Protein AF-A0AAV5B4U0-F1 (afdb_monomer)

Nearest PDB structures (foldseek):
  4czz-assembly1_B  TM=4.333E-01  e=6.625E+00  Homo sapiens

Sequence (210 aa):
MTVGQTERRPWDGREDSLIREHYPVHGKGWDGWGELLPGRSLEAISFRASRIGATRRPRWTAGEDRALRELAASGADDWASRLEGRSPEACLARAKALGIVPKRSRAPRWTPEETRTLLVLSLVHGQSWEGWAEALPGRNPSARRNRLARVASTGWSVEEDHCLILHYGTWGPRWTGWAKRLPGRSETSIRARAAFLGICHIVRRKGAAA

Foldseek 3Di:
DDDDPPPPPDDDPQLLVVLLPPCLPPNLPDPCCCVRPPPDHSVNSNVSCVVSQSHVDGDDDPVNVVQLLVLLVVVDPCSLPPDPPDDSVRSVVVCCVVVSDPDDDDQDDDDLLNLLLLLVCCVPPVPPCPPVCVSPPPQDPVNSVVSVVVVVVVVDDSVLSVCLVPCCVPPPLPLVVSCVVVPPDDSVRSVVSNVSSVVNVVVVVVPPPD

Radius of gyration: 29.36 Å; Cα contacts (8 Å, |Δi|>4): 145; chains: 1; bounding box: 68×53×67 Å

Secondary structure (DSSP, 8-state):
---------PPPHHHHHHHHHHHHHH-TT-TTHHHHSTT--HHHHHHHHHHHT--SSPPPPHHHHHHHHHHHHT--TTGGG-STTS-HHHHHHHHHHTTSSPPPPPPPPPPHHHHHHHHHHHHHHTT--TTHHHHSTT--HHHHHHHHHHHHTTT--HHHHHHHHHHHHHHTT-HHHHTTTSTT--HHHHHHHHHHTTGGGGGGGGGS--

pLDDT: mean 85.88, std 13.7, range [34.28, 96.19]

Organism: NCBI:txid2894155

Mean predicted aligned error: 12.52 Å

Structure (mmCIF, N/CA/C/O backbone):
data_AF-A0AAV5B4U0-F1
#
_entry.id   AF-A0AAV5B4U0-F1
#
loop_
_atom_site.group_PDB
_atom_site.id
_atom_site.type_symbol
_atom_site.label_atom_id
_atom_site.label_alt_id
_atom_site.label_comp_id
_atom_site.label_asym_id
_atom_site.label_entity_id
_atom_site.label_seq_id
_atom_site.pdbx_PDB_ins_code
_atom_site.Cartn_x
_atom_site.Cartn_y
_atom_site.Cartn_z
_atom_site.occupancy
_atom_site.B_iso_or_equiv
_atom_site.auth_seq_id
_atom_site.auth_comp_id
_atom_site.auth_asym_id
_atom_site.auth_atom_id
_atom_site.pdbx_PDB_model_num
ATOM 1 N N . MET A 1 1 ? -44.289 -29.608 0.063 1.00 35.47 1 MET A N 1
ATOM 2 C CA . MET A 1 1 ? -43.230 -29.454 1.081 1.00 35.47 1 MET A CA 1
ATOM 3 C C . MET A 1 1 ? -43.018 -27.967 1.294 1.00 35.47 1 MET A C 1
ATOM 5 O O . MET A 1 1 ? -42.479 -27.301 0.421 1.00 35.47 1 MET A O 1
ATOM 9 N N . THR A 1 2 ? -43.582 -27.424 2.367 1.00 34.28 2 THR A N 1
ATOM 10 C CA . THR A 1 2 ? -43.581 -25.987 2.657 1.00 34.28 2 THR A CA 1
ATOM 11 C C . THR A 1 2 ? -42.177 -25.584 3.093 1.00 34.28 2 THR A C 1
ATOM 13 O O . THR A 1 2 ? -41.682 -26.076 4.103 1.00 34.28 2 THR A O 1
ATOM 16 N N . VAL A 1 3 ? -41.510 -24.740 2.304 1.00 38.03 3 VAL A N 1
ATOM 17 C CA . VAL A 1 3 ? -40.213 -24.157 2.663 1.00 38.03 3 VAL A CA 1
ATOM 18 C C . VAL A 1 3 ? -40.446 -23.295 3.900 1.00 38.03 3 VAL A C 1
ATOM 20 O O . VAL A 1 3 ? -41.095 -22.254 3.818 1.00 38.03 3 VAL A O 1
ATOM 23 N N . GLY A 1 4 ? -39.986 -23.779 5.055 1.00 36.50 4 GLY A N 1
ATOM 24 C CA . GLY A 1 4 ? -40.065 -23.062 6.319 1.00 36.50 4 GLY A CA 1
ATOM 25 C C . GLY A 1 4 ? -39.345 -21.730 6.184 1.00 36.50 4 GLY A C 1
ATOM 26 O O . GLY A 1 4 ? -38.121 -21.684 6.061 1.00 36.50 4 GLY A O 1
ATOM 27 N N . GLN A 1 5 ? -40.113 -20.644 6.173 1.00 39.31 5 GLN A N 1
ATOM 28 C CA . GLN A 1 5 ? -39.563 -19.317 6.376 1.00 39.31 5 GLN A CA 1
ATOM 29 C C . GLN A 1 5 ? -38.924 -19.329 7.765 1.00 39.31 5 GLN A C 1
ATOM 31 O O . GLN A 1 5 ? -39.609 -19.531 8.764 1.00 39.31 5 GLN A O 1
ATOM 36 N N . THR A 1 6 ? -37.602 -19.200 7.835 1.00 44.59 6 THR A N 1
ATOM 37 C CA . THR A 1 6 ? -36.898 -19.076 9.108 1.00 44.59 6 THR A CA 1
ATOM 38 C C . THR A 1 6 ? -37.295 -17.744 9.729 1.00 44.59 6 THR A C 1
ATOM 40 O O . THR A 1 6 ? -36.795 -16.681 9.355 1.00 44.59 6 THR A O 1
ATOM 43 N N . GLU A 1 7 ? -38.259 -17.787 10.647 1.00 47.12 7 GLU A N 1
ATOM 44 C CA . GLU A 1 7 ? -38.674 -16.623 11.416 1.00 47.12 7 GLU A CA 1
ATOM 45 C C . GLU A 1 7 ? -37.441 -16.002 12.081 1.00 47.12 7 GLU A C 1
ATOM 47 O O . GLU A 1 7 ? -36.693 -16.645 12.825 1.00 47.12 7 GLU A O 1
ATOM 52 N N . ARG A 1 8 ? -37.178 -14.729 11.776 1.00 61.88 8 ARG A N 1
ATOM 53 C CA . ARG A 1 8 ? -36.089 -13.978 12.402 1.00 61.88 8 ARG A CA 1
ATOM 54 C C . ARG A 1 8 ? -36.443 -13.752 13.871 1.00 61.88 8 ARG A C 1
ATOM 56 O O . ARG A 1 8 ? -37.088 -12.757 14.186 1.00 61.88 8 ARG A O 1
ATOM 63 N N . ARG A 1 9 ? -35.992 -14.645 14.762 1.00 80.25 9 ARG A N 1
ATOM 64 C CA . ARG A 1 9 ? -36.125 -14.492 16.223 1.00 80.25 9 ARG A CA 1
ATOM 65 C C . ARG A 1 9 ? -35.648 -13.088 16.648 1.00 80.25 9 ARG A C 1
ATOM 67 O O . ARG A 1 9 ? -34.457 -12.794 16.474 1.00 80.25 9 ARG A O 1
ATOM 74 N N . PRO A 1 10 ? -36.521 -12.219 17.192 1.00 88.00 10 PRO A N 1
ATOM 75 C CA . PRO A 1 10 ? -36.147 -10.883 17.657 1.00 88.00 10 PRO A CA 1
ATOM 76 C C . PRO A 1 10 ? -35.127 -10.953 18.794 1.00 88.00 10 PRO A C 1
ATOM 78 O O . PRO A 1 10 ? -35.085 -11.948 19.510 1.00 88.00 10 PRO A O 1
ATOM 81 N N . TRP A 1 11 ? -34.290 -9.928 18.940 1.00 92.38 11 TRP A N 1
ATOM 82 C CA . TRP A 1 11 ? -33.375 -9.800 20.081 1.00 92.38 11 TRP A CA 1
ATOM 83 C C . TRP A 1 11 ? -34.129 -9.303 21.308 1.00 92.38 11 TRP A C 1
ATOM 85 O O . TRP A 1 11 ? -34.893 -8.344 21.185 1.00 92.38 11 TRP A O 1
ATOM 95 N N . ASP A 1 12 ? -33.884 -9.913 22.464 1.00 92.31 12 ASP A N 1
ATOM 96 C CA . ASP A 1 12 ? -34.457 -9.468 23.734 1.00 92.31 12 ASP A CA 1
ATOM 97 C C . ASP A 1 12 ? -33.463 -8.65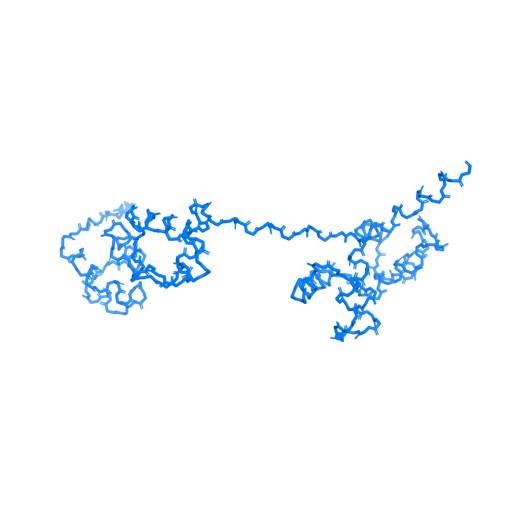7 24.593 1.00 92.31 12 ASP A C 1
ATOM 99 O O . ASP A 1 12 ? -32.273 -8.533 24.288 1.00 92.31 12 ASP A O 1
ATOM 103 N N . GLY A 1 13 ? -33.978 -8.049 25.667 1.00 93.50 13 GLY A N 1
ATOM 104 C CA . GLY A 1 13 ? -33.184 -7.204 26.560 1.00 93.50 13 GLY A CA 1
ATOM 105 C C . GLY A 1 13 ? -32.115 -7.966 27.348 1.00 93.50 13 GLY A C 1
ATOM 106 O O . GLY A 1 13 ? -31.069 -7.394 27.644 1.00 93.50 13 GLY A O 1
ATOM 107 N N . ARG A 1 14 ? -32.336 -9.251 27.657 1.00 94.25 14 ARG A N 1
ATOM 108 C CA . ARG A 1 14 ? -31.354 -10.095 28.352 1.00 94.25 14 ARG A CA 1
ATOM 109 C C . ARG A 1 14 ? -30.189 -10.410 27.423 1.00 94.25 14 ARG A C 1
ATOM 111 O O . ARG A 1 14 ? -29.039 -10.269 27.830 1.00 94.25 14 ARG A O 1
ATOM 118 N N . GLU A 1 15 ? -30.480 -10.789 26.182 1.00 95.19 15 GLU A N 1
ATOM 119 C CA . GLU A 1 15 ? -29.465 -11.019 25.157 1.00 95.19 15 GLU A CA 1
ATOM 120 C C . GLU A 1 15 ? -28.630 -9.751 24.919 1.00 95.19 15 GLU A C 1
ATOM 122 O O . GLU A 1 15 ? -27.404 -9.820 24.868 1.00 95.19 15 GLU A O 1
ATOM 127 N N . ASP A 1 16 ? -29.267 -8.578 24.850 1.00 96.12 16 ASP A N 1
ATOM 128 C CA . ASP A 1 16 ? -28.556 -7.303 24.730 1.00 96.12 16 ASP A CA 1
ATOM 129 C C . ASP A 1 16 ? -27.643 -7.009 25.931 1.00 96.12 16 ASP A C 1
ATOM 131 O O . ASP A 1 16 ? -26.544 -6.483 25.741 1.00 96.12 16 ASP A O 1
ATOM 135 N N . SER A 1 17 ? -28.071 -7.330 27.156 1.00 96.12 17 SER A N 1
ATOM 136 C CA . SER A 1 17 ? -27.248 -7.173 28.365 1.00 96.12 17 SER A CA 1
ATOM 137 C C . SER A 1 17 ? -26.017 -8.077 28.334 1.00 96.12 17 SER A C 1
ATOM 139 O O . SER A 1 17 ? -24.908 -7.584 28.525 1.00 96.12 17 SER A O 1
ATOM 141 N N . LEU A 1 18 ? -26.186 -9.354 27.974 1.00 96.19 18 LEU A N 1
ATOM 142 C CA . LEU A 1 18 ? -25.074 -10.299 27.817 1.00 96.19 18 LEU A CA 1
ATOM 143 C C . LEU A 1 18 ? -24.080 -9.829 26.746 1.00 96.19 18 LEU A C 1
ATOM 145 O O . LEU A 1 18 ? -22.865 -9.903 26.927 1.00 96.19 18 LEU A O 1
ATOM 149 N N . ILE A 1 19 ? -24.578 -9.288 25.630 1.00 95.25 19 ILE A N 1
ATOM 150 C CA . ILE A 1 19 ? -23.717 -8.727 24.586 1.00 95.25 19 ILE A CA 1
ATOM 151 C C . ILE A 1 19 ? -22.966 -7.488 25.095 1.00 95.25 19 ILE A C 1
ATOM 153 O O . ILE A 1 19 ? -21.773 -7.361 24.819 1.00 95.25 19 ILE A O 1
ATOM 157 N N . ARG A 1 20 ? -23.619 -6.579 25.832 1.00 94.19 20 ARG A N 1
ATOM 158 C CA . ARG A 1 20 ? -22.964 -5.385 26.403 1.00 94.19 20 ARG A CA 1
ATOM 159 C C . ARG A 1 20 ? -21.864 -5.731 27.397 1.00 94.19 20 ARG A C 1
ATOM 161 O O . ARG A 1 20 ? -20.845 -5.049 27.404 1.00 94.19 20 ARG A O 1
ATOM 168 N N . GLU A 1 21 ? -22.067 -6.772 28.190 1.00 94.38 21 GLU A N 1
ATOM 169 C CA . GLU A 1 21 ? -21.117 -7.220 29.203 1.00 94.38 21 GLU A CA 1
ATOM 170 C C . GLU A 1 21 ? -19.907 -7.930 28.578 1.00 94.38 21 GLU A C 1
ATOM 172 O O . GLU A 1 21 ? -18.761 -7.551 28.816 1.00 94.38 21 GLU A O 1
ATOM 177 N N . HIS A 1 22 ? -20.143 -8.914 27.706 1.00 94.56 22 HIS A N 1
ATOM 178 C CA . HIS A 1 22 ? -19.081 -9.825 27.271 1.00 94.56 22 HIS A CA 1
ATOM 179 C C . HIS A 1 22 ? -18.422 -9.453 25.936 1.00 94.56 22 HIS A C 1
ATOM 181 O O . HIS A 1 22 ? -17.242 -9.746 25.712 1.00 94.56 22 HIS A O 1
ATOM 187 N N . TYR A 1 23 ? -19.140 -8.796 25.019 1.00 94.44 23 TYR A N 1
ATOM 188 C CA . TYR A 1 23 ? -18.609 -8.520 23.681 1.00 94.44 23 TYR A CA 1
ATOM 189 C C . TYR A 1 23 ? -17.433 -7.528 23.667 1.00 94.44 23 TYR A C 1
ATOM 191 O O . TYR A 1 23 ? -16.492 -7.767 22.901 1.00 94.44 23 TYR A O 1
ATOM 199 N N . PRO A 1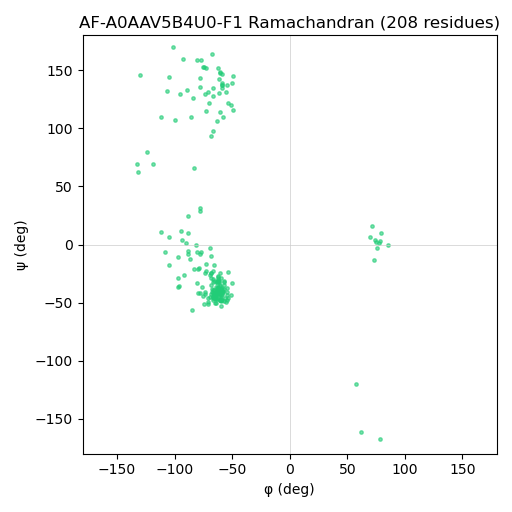 24 ? -17.402 -6.454 24.485 1.00 90.12 24 PRO A N 1
ATOM 200 C CA . PRO A 1 24 ? -16.252 -5.549 24.541 1.00 90.12 24 PRO A CA 1
ATOM 201 C C . PRO A 1 24 ? -14.952 -6.228 24.995 1.00 90.12 24 PRO A C 1
ATOM 203 O O . PRO A 1 24 ? -13.872 -5.854 24.531 1.00 90.12 24 PRO A O 1
ATOM 206 N N . VAL A 1 25 ? -15.062 -7.249 25.850 1.00 89.75 25 VAL A N 1
ATOM 207 C CA . VAL A 1 25 ? -13.925 -7.980 26.423 1.00 89.75 25 VAL A CA 1
ATOM 208 C C . VAL A 1 25 ? -13.461 -9.089 25.477 1.00 89.75 25 VAL A C 1
ATOM 210 O O . VAL A 1 25 ? -12.312 -9.092 25.030 1.00 89.75 25 VAL A O 1
ATOM 213 N N . HIS A 1 26 ? -14.362 -10.000 25.103 1.00 92.50 26 HIS A N 1
ATOM 214 C CA . HIS A 1 26 ? -13.991 -11.218 24.378 1.00 92.50 26 HIS A CA 1
ATOM 215 C C . HIS A 1 26 ? -14.160 -11.085 22.854 1.00 92.50 26 HIS A C 1
ATOM 217 O O . HIS A 1 26 ? -13.322 -11.533 22.066 1.00 92.50 26 HIS A O 1
ATOM 223 N N . GLY A 1 27 ? -15.188 -10.363 22.406 1.00 91.12 27 GLY A N 1
ATOM 224 C CA . GLY A 1 27 ? -15.512 -10.181 20.991 1.00 91.12 27 GLY A CA 1
ATOM 225 C C . GLY A 1 27 ? -16.232 -11.355 20.344 1.00 91.12 27 GLY A C 1
ATOM 226 O O . GLY A 1 27 ? -16.716 -12.266 21.005 1.00 91.12 27 GLY A O 1
ATOM 227 N N . LYS A 1 28 ? -16.296 -11.320 19.007 1.00 92.44 28 LYS A N 1
ATOM 228 C CA . LYS A 1 28 ? -17.052 -12.284 18.196 1.00 92.44 28 LYS A CA 1
ATOM 229 C C . LYS A 1 28 ? -16.619 -13.740 18.403 1.00 92.44 28 LYS A C 1
ATOM 231 O O . LYS A 1 28 ? -17.470 -14.612 18.391 1.00 92.44 28 LYS A O 1
ATOM 236 N N . GLY A 1 29 ? -15.318 -13.997 18.531 1.00 91.31 29 GLY A N 1
ATOM 237 C CA . GLY A 1 29 ? -14.750 -15.352 18.562 1.00 91.31 29 GLY A CA 1
ATOM 238 C C . GLY A 1 29 ? -14.687 -15.979 19.952 1.00 91.31 29 GLY A C 1
ATOM 239 O O . GLY A 1 29 ? -13.793 -16.773 20.196 1.00 91.31 29 GLY A O 1
ATOM 240 N N . TRP A 1 30 ? -15.540 -15.555 20.881 1.00 95.06 30 TRP A N 1
ATOM 241 C CA . TRP A 1 30 ? -15.547 -16.107 22.229 1.00 95.06 30 TRP A CA 1
ATOM 242 C C . TRP A 1 30 ? -16.376 -17.386 22.292 1.00 95.06 30 TRP A C 1
ATOM 244 O O . TRP A 1 30 ? -17.553 -17.375 21.932 1.00 95.06 30 TRP A O 1
ATOM 254 N N . ASP A 1 31 ? -15.782 -18.465 22.791 1.00 94.00 31 ASP A N 1
ATOM 255 C CA . ASP A 1 31 ? -16.440 -19.776 22.841 1.00 94.00 31 ASP A CA 1
ATOM 256 C C . ASP A 1 31 ? -17.639 -19.810 23.812 1.00 94.00 31 ASP A C 1
ATOM 258 O O . ASP A 1 31 ? -18.575 -20.581 23.613 1.00 94.00 31 ASP A O 1
ATOM 262 N N . GLY A 1 32 ? -17.685 -18.900 24.796 1.00 93.81 32 GLY A N 1
ATOM 263 C CA . GLY A 1 32 ? -18.791 -18.781 25.758 1.00 93.81 32 GLY A CA 1
ATOM 264 C C . GLY A 1 32 ? -20.125 -18.300 25.164 1.00 93.81 32 GLY A C 1
ATOM 265 O O . GLY A 1 32 ? -21.161 -18.375 25.827 1.00 93.81 32 GLY A O 1
ATOM 266 N N . TRP A 1 33 ? -20.153 -17.839 23.905 1.00 95.56 33 TRP A N 1
ATOM 267 C CA . TRP A 1 33 ? -21.402 -17.408 23.265 1.00 95.56 33 TRP A CA 1
ATOM 268 C C . TRP A 1 33 ? -22.423 -18.533 23.098 1.00 95.56 33 TRP A C 1
ATOM 270 O O . TRP A 1 33 ? -23.619 -18.255 23.142 1.00 95.56 33 TRP A O 1
ATOM 280 N N . GLY A 1 34 ? -21.976 -19.779 22.912 1.00 92.12 34 GLY A N 1
ATOM 281 C CA . GLY A 1 34 ? -22.879 -20.920 22.737 1.00 92.12 34 GLY A CA 1
ATOM 282 C C . GLY A 1 34 ? -23.739 -21.191 23.974 1.00 92.12 34 GLY A C 1
ATOM 283 O O . GLY A 1 34 ? -24.920 -21.505 23.841 1.00 92.12 34 GLY A O 1
ATOM 284 N N . GLU A 1 35 ? -23.162 -21.004 25.161 1.00 93.81 35 GLU A N 1
ATOM 285 C CA . GLU A 1 35 ? -23.849 -21.176 26.444 1.00 93.81 35 GLU A CA 1
ATOM 286 C C . GLU A 1 35 ? -24.739 -19.974 26.779 1.00 93.81 35 GLU A C 1
ATOM 288 O O . GLU A 1 35 ? -25.872 -20.140 27.230 1.00 93.81 35 GLU A O 1
ATOM 293 N N . LEU A 1 36 ? -24.252 -18.752 26.530 1.00 93.62 36 LEU A N 1
ATOM 294 C CA . LEU A 1 36 ? -24.974 -17.530 26.895 1.00 93.62 36 LEU A CA 1
ATOM 295 C C . LEU A 1 36 ? -26.072 -17.130 25.907 1.00 93.62 36 LEU A C 1
ATOM 297 O O . LEU A 1 36 ? -27.077 -16.546 26.311 1.00 93.62 36 LEU A O 1
ATOM 301 N N . LEU A 1 37 ? -25.886 -17.409 24.617 1.00 93.12 37 LEU A N 1
ATOM 302 C CA . LEU A 1 37 ? -26.801 -17.036 23.537 1.00 93.12 37 LEU A CA 1
ATOM 303 C C . LEU A 1 37 ? -27.082 -18.246 22.628 1.00 93.12 37 LEU A C 1
ATOM 305 O O . LEU A 1 37 ? -26.771 -18.210 21.430 1.00 93.12 37 LEU A O 1
ATOM 309 N N . PRO A 1 38 ? -27.689 -19.322 23.165 1.00 90.69 38 PRO A N 1
ATOM 310 C CA . PRO A 1 38 ? -27.966 -20.523 22.390 1.00 90.69 38 PRO A CA 1
ATOM 311 C C . PRO A 1 38 ? -28.850 -20.199 21.178 1.00 90.69 38 PRO A C 1
ATOM 313 O O . PRO A 1 38 ? -29.829 -19.452 21.257 1.00 90.69 38 PRO A O 1
ATOM 316 N N . GLY A 1 39 ? -28.480 -20.743 20.018 1.00 88.12 39 GLY A N 1
ATOM 317 C CA . GLY A 1 39 ? -29.189 -20.515 18.755 1.00 88.12 39 GLY A CA 1
ATOM 318 C C . GLY A 1 39 ? -28.903 -19.168 18.076 1.00 88.12 39 GLY A C 1
ATOM 319 O O . GLY A 1 39 ? -29.485 -18.884 17.027 1.00 88.12 39 GLY A O 1
ATOM 320 N N . ARG A 1 40 ? -28.004 -18.330 18.613 1.00 91.81 40 ARG A N 1
ATOM 321 C CA . ARG A 1 40 ? -27.479 -17.151 17.905 1.00 91.81 40 ARG A CA 1
ATOM 322 C C . ARG A 1 40 ? -26.159 -17.495 17.223 1.00 91.81 40 ARG A C 1
ATOM 324 O O . ARG A 1 40 ? -25.237 -18.002 17.849 1.00 91.81 40 ARG A O 1
ATOM 331 N N . SER A 1 41 ? -26.039 -17.178 15.934 1.00 93.00 41 SER A N 1
ATOM 332 C CA . SER A 1 41 ? -24.747 -17.274 15.248 1.00 93.00 41 SER A CA 1
ATOM 333 C C . SER A 1 41 ? -23.804 -16.156 15.698 1.00 93.00 41 SER A C 1
ATOM 335 O O . SER A 1 41 ? -24.246 -15.051 16.029 1.00 93.00 41 SER A O 1
ATOM 337 N N . LEU A 1 42 ? -22.493 -16.404 15.637 1.00 93.12 42 LEU A N 1
ATOM 338 C CA . LEU A 1 42 ? -21.471 -15.396 15.946 1.00 93.12 42 LEU A CA 1
ATOM 339 C C . LEU A 1 42 ? -21.621 -14.139 15.068 1.00 93.12 42 LEU A C 1
ATOM 341 O O . LEU A 1 42 ? -21.404 -13.016 15.523 1.00 93.12 42 LEU A O 1
ATOM 345 N N . GLU A 1 43 ? -22.035 -14.302 13.810 1.00 92.94 43 GLU A N 1
ATOM 346 C CA . GLU A 1 43 ? -22.410 -13.222 12.892 1.00 92.94 43 GLU A CA 1
ATOM 347 C C . GLU A 1 43 ? -23.563 -12.374 13.437 1.00 92.94 43 GLU A C 1
ATOM 349 O O . GLU A 1 43 ? -23.470 -11.144 13.436 1.00 92.94 43 GLU A O 1
ATOM 354 N N . ALA A 1 44 ? -24.634 -13.011 13.915 1.00 93.56 44 ALA A N 1
ATOM 355 C CA . ALA A 1 44 ? -25.788 -12.311 14.462 1.00 93.56 44 ALA A CA 1
ATOM 356 C C . ALA A 1 44 ? -25.408 -11.536 15.733 1.00 93.56 44 ALA A C 1
ATOM 358 O O . ALA A 1 44 ? -25.775 -10.367 15.860 1.00 93.56 44 ALA A O 1
ATOM 359 N N . ILE A 1 45 ? -24.624 -12.155 16.623 1.00 94.38 45 ILE A N 1
ATOM 360 C CA . ILE A 1 45 ? -24.101 -11.532 17.849 1.00 94.38 45 ILE A CA 1
ATOM 361 C C . ILE A 1 45 ? -23.228 -10.323 17.497 1.00 94.38 45 ILE A C 1
ATOM 363 O O . ILE A 1 45 ? -23.438 -9.236 18.027 1.00 94.38 45 ILE A O 1
ATOM 367 N N . SER A 1 46 ? -22.304 -10.468 16.543 1.00 93.00 46 SER A N 1
ATOM 368 C CA . SER A 1 46 ? -21.440 -9.377 16.071 1.00 93.00 46 SER A CA 1
ATOM 369 C C . SER A 1 46 ? -22.231 -8.204 15.493 1.00 93.00 46 SER A C 1
ATOM 371 O O . SER A 1 46 ? -21.992 -7.039 15.831 1.00 93.00 46 SER A O 1
ATOM 373 N N . PHE A 1 47 ? -23.222 -8.497 14.650 1.00 92.31 47 PHE A N 1
ATOM 374 C CA . PHE A 1 47 ? -24.081 -7.471 14.075 1.00 92.31 47 PHE A CA 1
ATOM 375 C C . PHE A 1 47 ? -24.911 -6.766 15.153 1.00 92.31 47 PHE A C 1
ATOM 377 O O . PHE A 1 47 ? -25.029 -5.537 15.142 1.00 92.31 47 PHE A O 1
ATOM 384 N N . ARG A 1 48 ? -25.449 -7.522 16.118 1.00 94.00 48 ARG A N 1
ATOM 385 C CA . ARG A 1 48 ? -26.201 -6.953 17.236 1.00 94.00 48 ARG A CA 1
ATOM 386 C C . ARG A 1 48 ? -25.318 -6.089 18.125 1.00 94.00 48 ARG A C 1
ATOM 388 O O . ARG A 1 48 ? -25.705 -4.952 18.380 1.00 94.00 48 ARG A O 1
ATOM 395 N N . ALA A 1 49 ? -24.123 -6.557 18.487 1.00 92.31 49 ALA A N 1
ATOM 396 C CA . ALA A 1 49 ? -23.130 -5.801 19.246 1.00 92.31 49 ALA A CA 1
ATOM 397 C C . ALA A 1 49 ? -22.805 -4.461 18.576 1.00 92.31 49 ALA A C 1
ATOM 399 O O . ALA A 1 49 ? -22.797 -3.422 19.233 1.00 92.31 49 ALA A O 1
ATOM 400 N N . SER A 1 50 ? -22.635 -4.455 17.249 1.00 89.56 50 SER A N 1
ATOM 401 C CA . SER A 1 50 ? -22.490 -3.216 16.477 1.00 89.56 50 SER A CA 1
ATOM 402 C C . SER A 1 50 ? -23.713 -2.305 16.609 1.00 89.56 50 SER A C 1
ATOM 404 O O . SER A 1 50 ? -23.569 -1.114 16.892 1.00 89.56 50 SER A O 1
ATOM 406 N N . ARG A 1 51 ? -24.934 -2.830 16.458 1.00 90.50 51 ARG A N 1
ATOM 407 C CA . ARG A 1 51 ? -26.162 -2.019 16.556 1.00 90.50 51 ARG A CA 1
ATOM 408 C C . ARG A 1 51 ? -26.378 -1.412 17.940 1.00 90.50 51 ARG A C 1
ATOM 410 O O . ARG A 1 51 ? -26.763 -0.249 18.006 1.00 90.50 51 ARG A O 1
ATOM 417 N N . ILE A 1 52 ? -26.104 -2.160 19.008 1.00 90.81 52 ILE A N 1
ATOM 418 C CA . ILE A 1 52 ? -26.305 -1.705 20.395 1.00 90.81 52 ILE A CA 1
ATOM 419 C C . ILE A 1 52 ? -25.078 -1.002 20.995 1.00 90.81 52 ILE A C 1
ATOM 421 O O . ILE A 1 52 ? -25.119 -0.596 22.152 1.00 90.81 52 ILE A O 1
ATOM 425 N N . GLY A 1 53 ? -23.995 -0.853 20.224 1.00 85.25 53 GLY A N 1
ATOM 426 C CA . GLY A 1 53 ? -22.782 -0.141 20.639 1.00 85.25 53 GLY A CA 1
ATOM 427 C C . GLY A 1 53 ? -21.835 -0.930 21.548 1.00 85.25 53 GLY A C 1
ATOM 428 O O . GLY A 1 53 ? -20.862 -0.361 22.027 1.00 85.25 53 GLY A O 1
ATOM 429 N N . ALA A 1 54 ? -22.056 -2.231 21.742 1.00 88.25 54 ALA A N 1
ATOM 430 C CA . ALA A 1 54 ? -21.224 -3.123 22.554 1.00 88.25 54 ALA A CA 1
ATOM 431 C C . ALA A 1 54 ? -19.922 -3.560 21.847 1.00 88.25 54 ALA A C 1
ATOM 433 O O . ALA A 1 54 ? -19.428 -4.667 22.034 1.00 88.25 54 ALA A O 1
ATOM 434 N N . THR A 1 55 ? -19.373 -2.735 20.956 1.00 83.81 55 THR A N 1
ATOM 435 C CA . THR A 1 55 ? -18.194 -3.090 20.160 1.00 83.81 55 THR A CA 1
ATOM 436 C C . THR A 1 55 ? -16.910 -2.971 20.975 1.00 83.81 55 THR A C 1
ATOM 438 O O . THR A 1 55 ? -16.726 -1.997 21.694 1.00 83.81 55 THR A O 1
ATOM 441 N N . ARG A 1 56 ? -15.946 -3.878 20.749 1.00 79.06 56 ARG A N 1
ATOM 442 C CA . ARG A 1 56 ? -14.590 -3.824 21.350 1.00 79.06 56 ARG A CA 1
ATOM 443 C C . ARG A 1 56 ? -13.847 -2.505 21.135 1.00 79.06 56 ARG A C 1
ATOM 445 O O . ARG A 1 56 ? -12.907 -2.195 21.854 1.00 79.06 56 ARG A O 1
ATOM 452 N N . ARG A 1 57 ? -14.215 -1.757 20.092 1.00 72.75 57 ARG A N 1
ATOM 453 C CA . ARG A 1 57 ? -13.686 -0.422 19.816 1.00 72.75 57 ARG A CA 1
ATOM 454 C C . ARG A 1 57 ? -14.816 0.581 20.032 1.00 72.75 57 ARG A C 1
ATOM 456 O O . ARG A 1 57 ? -15.744 0.564 19.221 1.00 72.75 57 ARG A O 1
ATOM 463 N N . PRO A 1 58 ? -14.779 1.425 21.076 1.00 73.94 58 PRO A N 1
ATOM 464 C CA . PRO A 1 58 ? -15.815 2.427 21.281 1.00 73.94 58 PRO A CA 1
ATOM 465 C C . PRO A 1 58 ? -15.896 3.356 20.066 1.00 73.94 58 PRO A C 1
ATOM 467 O O . PRO A 1 58 ? -14.874 3.728 19.470 1.00 73.94 58 PRO A O 1
ATOM 470 N N . ARG A 1 59 ? -17.124 3.707 19.665 1.00 82.50 59 ARG A N 1
ATOM 471 C CA . ARG A 1 59 ? -17.360 4.671 18.580 1.00 82.50 59 ARG A CA 1
ATOM 472 C C . ARG A 1 59 ? -16.754 6.022 18.948 1.00 82.50 59 ARG A C 1
ATOM 474 O O . ARG A 1 59 ? -16.684 6.361 20.120 1.00 82.50 59 ARG A O 1
ATOM 481 N N . TRP A 1 60 ? -16.297 6.761 17.944 1.00 89.31 60 TRP A N 1
ATOM 482 C CA . TRP A 1 60 ? -15.882 8.151 18.120 1.00 89.31 60 TRP A CA 1
ATOM 483 C C . TRP A 1 60 ? -17.109 9.026 18.361 1.00 89.31 60 TRP A C 1
ATOM 485 O O . TRP A 1 60 ? -18.099 8.920 17.634 1.00 89.31 60 TRP A O 1
ATOM 495 N N . THR A 1 61 ? -17.041 9.862 19.384 1.00 90.44 61 THR A N 1
ATOM 496 C CA . THR A 1 61 ? -18.079 10.816 19.765 1.00 90.44 61 THR A CA 1
ATOM 497 C C . THR A 1 61 ? -17.832 12.177 19.117 1.00 90.44 61 THR A C 1
ATOM 499 O O . THR A 1 61 ? -16.713 12.514 18.732 1.00 90.44 61 THR A O 1
ATOM 502 N N . ALA A 1 62 ? -18.881 13.000 19.031 1.00 90.75 62 ALA A N 1
ATOM 503 C CA . ALA A 1 62 ? -18.749 14.374 18.545 1.00 90.75 62 ALA A CA 1
ATOM 504 C C . ALA A 1 62 ? -17.816 15.225 19.434 1.00 90.75 62 ALA A C 1
ATOM 506 O O . ALA A 1 62 ? -17.110 16.091 18.924 1.00 90.75 62 ALA A O 1
ATOM 507 N N . GLY A 1 63 ? -17.785 14.951 20.746 1.00 92.44 63 GLY A N 1
ATOM 508 C CA . GLY A 1 63 ? -16.872 15.597 21.692 1.00 92.44 63 GLY A CA 1
ATOM 509 C C . GLY A 1 63 ? -15.411 15.237 21.429 1.00 92.44 63 GLY A C 1
ATOM 510 O O . GLY A 1 63 ? -14.575 16.130 21.329 1.00 92.44 63 GLY A O 1
ATOM 511 N N . GLU A 1 64 ? -15.111 13.952 21.213 1.00 94.06 64 GLU A N 1
ATOM 512 C CA . GLU A 1 64 ? -13.763 13.515 20.825 1.00 94.06 64 GLU A CA 1
ATOM 513 C C . GLU A 1 64 ? -13.342 14.109 19.472 1.00 94.06 64 GLU A C 1
ATOM 515 O O . GLU A 1 64 ? -12.220 14.583 19.329 1.00 94.06 64 GLU A O 1
ATOM 520 N N . ASP A 1 65 ? -14.239 14.146 18.481 1.00 95.56 65 ASP A N 1
ATOM 521 C CA . ASP A 1 65 ? -13.950 14.757 17.178 1.00 95.56 65 ASP A CA 1
ATOM 522 C C . ASP A 1 65 ? -13.675 16.267 17.288 1.00 95.56 65 ASP A C 1
ATOM 524 O O . ASP A 1 65 ? -12.911 16.819 16.491 1.00 95.56 65 ASP A O 1
ATOM 528 N N . ARG A 1 66 ? -14.313 16.961 18.239 1.00 95.69 66 ARG A N 1
ATOM 529 C CA . ARG A 1 66 ? -14.038 18.372 18.542 1.00 95.69 66 ARG A CA 1
ATOM 530 C C . ARG A 1 66 ? -12.677 18.524 19.222 1.00 95.69 66 ARG A C 1
ATOM 532 O O . ARG A 1 66 ? -11.863 19.304 18.736 1.00 95.69 66 ARG A O 1
ATOM 539 N N . ALA A 1 67 ? -12.407 17.734 20.258 1.00 95.00 67 ALA A N 1
ATOM 540 C CA . ALA A 1 67 ? -11.126 17.740 20.960 1.00 95.00 67 ALA A CA 1
ATOM 541 C C . ALA A 1 67 ? -9.956 17.441 20.009 1.00 95.00 67 ALA A C 1
ATOM 543 O O . ALA A 1 67 ? -8.945 18.129 20.045 1.00 95.00 67 ALA A O 1
ATOM 544 N N . LEU A 1 68 ? -10.110 16.489 19.080 1.00 95.62 68 LEU A N 1
ATOM 545 C CA . LEU A 1 68 ? -9.102 16.205 18.053 1.00 95.62 68 LEU A CA 1
ATOM 546 C C . LEU A 1 68 ? -8.794 17.416 17.163 1.00 95.62 68 LEU A C 1
ATOM 548 O O . LEU A 1 68 ? -7.642 17.593 16.771 1.00 95.62 68 LEU A O 1
ATOM 552 N N . ARG A 1 69 ? -9.796 18.237 16.818 1.00 95.81 69 ARG A N 1
ATOM 553 C CA . ARG A 1 69 ? -9.580 19.458 16.021 1.00 95.81 69 ARG A CA 1
ATOM 554 C C . ARG A 1 69 ? -8.825 20.512 16.817 1.00 95.81 69 ARG A C 1
ATOM 556 O O . ARG A 1 69 ? -7.886 21.091 16.287 1.00 95.81 69 ARG A O 1
ATOM 563 N N . GLU A 1 70 ? -9.221 20.732 18.066 1.00 95.38 70 GLU A N 1
ATOM 564 C CA . GLU A 1 70 ? -8.575 21.695 18.965 1.00 95.38 70 GLU A CA 1
ATOM 565 C C . GLU A 1 70 ? -7.119 21.287 19.249 1.00 95.38 70 GLU A C 1
ATOM 567 O O . GLU A 1 70 ? -6.203 22.091 19.082 1.00 95.38 70 GLU A O 1
ATOM 572 N N . LEU A 1 71 ? -6.886 20.010 19.570 1.00 95.50 71 LEU A N 1
ATOM 573 C CA . LEU A 1 71 ? -5.553 19.453 19.795 1.00 95.50 71 LEU A CA 1
ATOM 574 C C . LEU A 1 71 ? -4.671 19.571 18.551 1.00 95.50 71 LEU A C 1
ATOM 576 O O . LEU A 1 71 ? -3.547 20.051 18.653 1.00 95.50 71 LEU A O 1
ATOM 580 N N . ALA A 1 72 ? -5.162 19.191 17.371 1.00 92.75 72 ALA A N 1
ATOM 581 C CA . ALA A 1 72 ? -4.380 19.312 16.141 1.00 92.75 72 ALA A CA 1
ATOM 582 C C . ALA A 1 72 ? -4.097 20.777 15.757 1.00 92.75 72 ALA A C 1
ATOM 584 O O . ALA A 1 72 ? -3.040 21.068 15.201 1.00 92.75 72 ALA A O 1
ATOM 585 N N . ALA A 1 73 ? -5.006 21.704 16.078 1.00 93.31 73 ALA A N 1
ATOM 586 C CA . ALA A 1 73 ? -4.815 23.136 15.852 1.00 93.31 73 ALA A CA 1
ATOM 587 C C . ALA A 1 73 ? -3.810 23.780 16.824 1.00 93.31 73 ALA A C 1
ATOM 589 O O . ALA A 1 73 ? -3.310 24.863 16.537 1.00 93.31 73 ALA A O 1
ATOM 590 N N . SER A 1 74 ? -3.477 23.119 17.941 1.00 91.94 74 SER A N 1
ATOM 591 C CA . SER A 1 74 ? -2.496 23.625 18.914 1.00 91.94 74 SER A CA 1
ATOM 592 C C . SER A 1 74 ? -1.064 23.715 18.371 1.00 91.94 74 SER A C 1
ATOM 594 O O . SER A 1 74 ? -0.230 24.386 18.972 1.00 91.94 74 SER A O 1
ATOM 596 N N . GLY A 1 75 ? -0.764 23.028 17.262 1.00 85.06 75 GLY A N 1
ATOM 597 C CA . GLY A 1 75 ? 0.573 22.988 16.664 1.00 85.06 75 GLY A CA 1
ATOM 598 C C . GLY A 1 75 ? 1.584 22.105 17.406 1.00 85.06 75 GLY A C 1
ATOM 599 O O . GLY A 1 75 ? 2.734 22.035 16.988 1.00 85.06 75 GLY A O 1
ATOM 600 N N . ALA A 1 76 ? 1.183 21.423 18.482 1.00 88.62 76 ALA A N 1
ATOM 601 C CA . ALA A 1 76 ? 2.052 20.507 19.214 1.00 88.62 76 ALA A CA 1
ATOM 602 C C . ALA A 1 76 ? 2.281 19.202 18.437 1.00 88.62 76 ALA A C 1
ATOM 604 O O . ALA A 1 76 ? 1.312 18.554 18.061 1.00 88.62 76 ALA A O 1
ATOM 605 N N . ASP A 1 77 ? 3.525 18.758 18.257 1.00 88.25 77 ASP A N 1
ATOM 606 C CA . ASP A 1 77 ? 3.838 17.533 17.495 1.00 88.25 77 ASP A CA 1
ATOM 607 C C . ASP A 1 77 ? 3.243 16.248 18.107 1.00 88.25 77 ASP A C 1
ATOM 609 O O . ASP A 1 77 ? 2.932 15.289 17.397 1.00 88.25 77 ASP A O 1
ATOM 613 N N . ASP A 1 78 ? 3.031 16.237 19.424 1.00 92.88 78 ASP A N 1
ATOM 614 C CA . ASP A 1 78 ? 2.476 15.131 20.206 1.00 92.88 78 ASP A CA 1
ATOM 615 C C . ASP A 1 78 ? 0.954 15.238 20.417 1.00 92.88 78 ASP A C 1
ATOM 617 O O . ASP A 1 78 ? 0.382 14.494 21.210 1.00 92.88 78 ASP A O 1
ATOM 621 N N . TRP A 1 79 ? 0.252 16.134 19.715 1.00 94.19 79 TRP A N 1
ATOM 622 C CA . TRP A 1 79 ? -1.188 16.362 19.917 1.00 94.19 79 TRP A CA 1
ATOM 623 C C . TRP A 1 79 ? -2.028 15.069 19.908 1.00 94.19 79 TRP A C 1
ATOM 625 O O . TRP A 1 79 ? -3.021 14.958 20.629 1.00 94.19 79 TRP A O 1
ATOM 635 N N . ALA A 1 80 ? -1.623 14.066 19.120 1.00 92.94 80 ALA A N 1
ATOM 636 C CA . ALA A 1 80 ? -2.339 12.802 18.974 1.00 92.94 80 ALA A CA 1
ATOM 637 C C . ALA A 1 80 ? -2.320 11.929 20.241 1.00 92.94 80 ALA A C 1
ATOM 639 O O . ALA A 1 80 ? -3.225 11.111 20.410 1.00 92.94 80 ALA A O 1
ATOM 640 N N . SER A 1 81 ? -1.331 12.093 21.126 1.00 94.00 81 SER A N 1
ATOM 641 C CA . SER A 1 81 ? -1.249 11.376 22.407 1.00 94.00 81 SER A CA 1
ATOM 642 C C . SER A 1 81 ? -1.975 12.076 23.552 1.00 94.00 81 SER A C 1
ATOM 644 O O . SER A 1 81 ? -2.068 11.514 24.637 1.00 94.00 81 SER A O 1
ATOM 646 N N . ARG A 1 82 ? -2.497 13.288 23.331 1.00 93.31 82 ARG A N 1
ATOM 647 C CA . ARG A 1 82 ? -3.132 14.105 24.377 1.00 93.31 82 ARG A CA 1
ATOM 648 C C . ARG A 1 82 ? -4.625 13.835 24.558 1.00 93.31 82 ARG A C 1
ATOM 650 O O . ARG A 1 82 ? -5.228 14.368 25.482 1.00 93.31 82 ARG A O 1
ATOM 657 N N . LEU A 1 83 ? -5.234 13.036 23.680 1.00 91.75 83 LEU A N 1
ATOM 658 C CA . LEU A 1 83 ? -6.622 12.618 23.845 1.00 91.75 83 LEU A CA 1
ATOM 659 C C . LEU A 1 83 ? -6.691 11.379 24.745 1.00 91.75 83 LEU A C 1
ATOM 661 O O . LEU A 1 83 ? -6.307 10.282 24.337 1.00 91.75 83 LEU A O 1
ATOM 665 N N . GLU A 1 84 ? -7.211 11.556 25.955 1.00 87.06 84 GLU A N 1
ATOM 666 C CA . GLU A 1 84 ? -7.388 10.472 26.921 1.00 87.06 84 GLU A CA 1
ATOM 667 C C . GLU A 1 84 ? -8.323 9.369 26.398 1.00 87.06 84 GLU A C 1
ATOM 669 O O . GLU A 1 84 ? -9.258 9.608 25.632 1.00 87.06 84 GLU A O 1
ATOM 674 N N . GLY A 1 85 ? -8.064 8.123 26.802 1.00 85.06 85 GLY A N 1
ATOM 675 C CA . GLY A 1 85 ? -8.891 6.972 26.421 1.00 85.06 85 GLY A CA 1
ATOM 676 C C . GLY A 1 85 ? -8.731 6.500 24.967 1.00 85.06 85 GLY A C 1
ATOM 677 O O . GLY A 1 85 ? -9.413 5.558 24.551 1.00 85.06 85 GLY A O 1
ATOM 678 N N . ARG A 1 86 ? -7.822 7.095 24.183 1.00 90.06 86 ARG A N 1
ATOM 679 C CA . ARG A 1 86 ? -7.498 6.677 22.809 1.00 90.06 86 ARG A CA 1
ATOM 680 C C . ARG A 1 86 ? -5.993 6.518 22.622 1.00 90.06 86 ARG A C 1
ATOM 682 O O . ARG A 1 86 ? -5.205 7.264 23.185 1.00 90.06 86 ARG A O 1
ATOM 689 N N . SER A 1 87 ? -5.589 5.550 21.797 1.00 91.06 87 SER A N 1
ATOM 690 C CA . SER A 1 87 ? -4.182 5.442 21.399 1.00 91.06 87 SER A CA 1
ATOM 691 C C . SER A 1 87 ? -3.828 6.530 20.371 1.00 91.06 87 SER A C 1
ATOM 693 O O . SER A 1 87 ? -4.700 6.920 19.579 1.00 91.06 87 SER A O 1
ATOM 695 N N . PRO A 1 88 ? -2.559 6.971 20.300 1.00 92.88 88 PRO A N 1
ATOM 696 C CA . PRO A 1 88 ? -2.113 7.946 19.304 1.00 92.88 88 PRO A CA 1
ATOM 697 C C . PRO A 1 88 ? -2.436 7.526 17.862 1.00 92.88 88 PRO A C 1
ATOM 699 O O . PRO A 1 88 ? -2.853 8.339 17.036 1.00 92.88 88 PRO A O 1
ATOM 702 N N . GLU A 1 89 ? -2.326 6.234 17.548 1.00 91.06 89 GLU A N 1
ATOM 703 C CA . GLU A 1 89 ? -2.652 5.682 16.230 1.00 91.06 89 GLU A CA 1
ATOM 704 C C . GLU A 1 89 ? -4.143 5.812 15.916 1.00 91.06 89 GLU A C 1
ATOM 706 O O . GLU A 1 89 ? -4.509 6.112 14.775 1.00 91.06 89 GLU A O 1
ATOM 711 N N . ALA A 1 90 ? -5.009 5.601 16.913 1.00 91.50 90 ALA A N 1
ATOM 712 C CA . ALA A 1 90 ? -6.448 5.770 16.765 1.00 91.50 90 ALA A CA 1
ATOM 713 C C . ALA A 1 90 ? -6.797 7.241 16.497 1.00 91.50 90 ALA A C 1
ATOM 715 O O . ALA A 1 90 ? -7.569 7.516 15.573 1.00 91.50 90 ALA A O 1
ATOM 716 N N . CYS A 1 91 ? -6.186 8.171 17.236 1.00 93.88 91 CYS A N 1
ATOM 717 C CA . CYS A 1 91 ? -6.328 9.615 17.034 1.00 93.88 91 CYS A CA 1
ATOM 718 C C . CYS A 1 91 ? -5.879 10.036 15.631 1.00 93.88 91 CYS A C 1
ATOM 720 O O . CYS A 1 91 ? -6.636 10.681 14.908 1.00 93.88 91 CYS A O 1
ATOM 722 N N . LEU A 1 92 ? -4.696 9.598 15.188 1.00 92.75 92 LEU A N 1
ATOM 723 C CA . LEU A 1 92 ? -4.182 9.878 13.843 1.00 92.75 92 LEU A CA 1
ATOM 724 C C . LEU A 1 92 ? -5.078 9.295 12.746 1.00 92.75 92 LEU A C 1
ATOM 726 O O . LEU A 1 92 ? -5.314 9.939 11.721 1.00 92.75 92 LEU A O 1
ATOM 730 N N . ALA A 1 93 ? -5.578 8.071 12.929 1.00 91.25 93 ALA A N 1
ATOM 731 C CA . ALA A 1 93 ? -6.492 7.444 11.982 1.00 91.25 93 ALA A CA 1
ATOM 732 C C . ALA A 1 93 ? -7.816 8.216 11.887 1.00 91.25 93 ALA A C 1
ATOM 734 O O . ALA A 1 93 ? -8.300 8.470 10.780 1.00 91.25 93 ALA A O 1
ATOM 735 N N . ARG A 1 94 ? -8.375 8.640 13.027 1.00 93.62 94 ARG A N 1
ATOM 736 C CA . ARG A 1 94 ? -9.598 9.446 13.063 1.00 93.62 94 ARG A CA 1
ATOM 737 C C . ARG A 1 94 ? -9.386 10.830 12.463 1.00 93.62 94 ARG A C 1
ATOM 739 O O . ARG A 1 94 ? -10.177 11.235 11.619 1.00 93.62 94 ARG A O 1
ATOM 746 N N . ALA A 1 95 ? -8.299 11.513 12.804 1.00 93.38 95 ALA A N 1
ATOM 747 C CA . ALA A 1 95 ? -7.961 12.820 12.253 1.00 93.38 95 ALA A CA 1
ATOM 748 C C . ALA A 1 95 ? -7.799 12.789 10.725 1.00 93.38 95 ALA A C 1
ATOM 750 O O . ALA A 1 95 ? -8.281 13.691 10.040 1.00 93.38 95 ALA A O 1
ATOM 751 N N . LYS A 1 96 ? -7.210 11.720 10.163 1.00 91.75 96 LYS A N 1
ATOM 752 C CA . LYS A 1 96 ? -7.166 11.491 8.702 1.00 91.75 96 LYS A CA 1
ATOM 753 C C . LYS A 1 96 ? -8.562 11.330 8.101 1.00 91.75 96 LYS A C 1
ATOM 755 O O . LYS A 1 96 ? -8.815 11.820 7.002 1.00 91.75 96 LYS A O 1
ATOM 760 N N . ALA A 1 97 ? -9.455 10.623 8.794 1.00 91.12 97 ALA A N 1
ATOM 761 C CA . ALA A 1 97 ? -10.835 10.430 8.354 1.00 91.12 97 ALA A CA 1
ATOM 762 C C . ALA A 1 97 ? -11.649 11.736 8.405 1.00 91.12 97 ALA A C 1
ATOM 764 O O . ALA A 1 97 ? -12.468 11.965 7.521 1.00 91.12 97 ALA A O 1
ATOM 765 N N . LEU A 1 98 ? -11.378 12.598 9.389 1.00 93.00 98 LEU A N 1
ATOM 766 C CA . LEU A 1 98 ? -11.995 13.920 9.551 1.00 93.00 98 LEU A CA 1
ATOM 767 C C . LEU A 1 98 ? -11.378 15.010 8.659 1.00 93.00 98 LEU A C 1
ATOM 769 O O . LEU A 1 98 ? -11.886 16.126 8.639 1.00 93.00 98 LEU A O 1
ATOM 773 N N . GLY A 1 99 ? -10.285 14.712 7.947 1.00 91.94 99 GLY A N 1
ATOM 774 C CA . GLY A 1 99 ? -9.574 15.690 7.118 1.00 91.94 99 GLY A CA 1
ATOM 775 C C . GLY A 1 99 ? -8.792 16.742 7.910 1.00 91.94 99 GLY A C 1
ATOM 776 O O . GLY A 1 99 ? -8.405 17.751 7.337 1.00 91.94 99 GLY A O 1
ATOM 777 N N . ILE A 1 100 ? -8.555 16.506 9.203 1.00 92.94 100 ILE A N 1
ATOM 778 C CA . ILE A 1 100 ? -7.770 17.391 10.079 1.00 92.94 100 ILE A CA 1
ATOM 779 C C . ILE A 1 100 ? -6.299 17.364 9.668 1.00 92.94 100 ILE A C 1
ATOM 781 O O . ILE A 1 100 ? -5.645 18.396 9.586 1.00 92.94 100 ILE A O 1
ATOM 785 N N . VAL A 1 101 ? -5.788 16.166 9.376 1.00 88.12 101 VAL A N 1
ATOM 786 C CA . VAL A 1 101 ? -4.450 15.985 8.815 1.00 88.12 101 VAL A CA 1
ATOM 787 C C . VAL A 1 101 ? -4.554 15.643 7.331 1.00 88.12 101 VAL A C 1
ATOM 789 O O . VAL A 1 101 ? -5.467 14.905 6.930 1.00 88.12 101 VAL A O 1
ATOM 792 N N . PRO A 1 102 ? -3.618 16.128 6.498 1.00 80.44 102 PRO A N 1
ATOM 793 C CA . PRO A 1 102 ? -3.631 15.833 5.079 1.00 80.44 102 PRO A CA 1
ATOM 794 C C . PRO A 1 102 ? -3.565 14.324 4.853 1.00 80.44 102 PRO A C 1
ATOM 796 O O . PRO A 1 102 ? -2.787 13.587 5.471 1.00 80.44 102 PRO A O 1
ATOM 799 N N . LYS A 1 103 ? -4.383 13.843 3.916 1.00 73.81 103 LYS A N 1
ATOM 800 C CA . LYS A 1 103 ? -4.213 12.488 3.398 1.00 73.81 103 LYS A CA 1
ATOM 801 C C . LYS A 1 103 ? -2.838 12.436 2.743 1.00 73.81 103 LYS A C 1
ATOM 803 O O . LYS A 1 103 ? -2.519 13.294 1.924 1.00 73.81 103 LYS A O 1
ATOM 808 N N . ARG A 1 104 ? -2.036 11.419 3.077 1.00 69.00 104 ARG A N 1
ATOM 809 C CA . ARG A 1 104 ? -0.801 11.138 2.333 1.00 69.00 104 ARG A CA 1
ATOM 810 C C . ARG A 1 104 ? -1.173 11.083 0.852 1.00 69.00 104 ARG A C 1
ATOM 812 O O . ARG A 1 104 ? -2.032 10.281 0.472 1.00 69.00 104 ARG A O 1
ATOM 819 N N . SER A 1 105 ? -0.572 11.951 0.042 1.00 67.00 105 SER A N 1
ATOM 820 C CA . SER A 1 105 ? -0.726 11.873 -1.404 1.00 67.00 105 SER A CA 1
ATOM 821 C C . SER A 1 105 ? -0.332 10.462 -1.836 1.00 67.00 105 SER A C 1
ATOM 823 O O . SER A 1 105 ? 0.614 9.866 -1.304 1.00 67.00 105 SER A O 1
ATOM 825 N N . ARG A 1 106 ? -1.109 9.867 -2.750 1.00 69.06 106 ARG A N 1
ATOM 826 C CA . ARG A 1 106 ? -0.693 8.598 -3.352 1.00 69.06 106 ARG A CA 1
ATOM 827 C C . ARG A 1 106 ? 0.686 8.836 -3.949 1.00 69.06 106 ARG A C 1
ATOM 829 O O . ARG A 1 106 ? 0.873 9.829 -4.650 1.00 69.06 106 ARG A O 1
ATOM 836 N N . ALA A 1 107 ? 1.628 7.940 -3.653 1.00 71.88 107 ALA A N 1
ATOM 837 C CA . ALA A 1 107 ? 2.955 8.019 -4.241 1.00 71.88 107 ALA A CA 1
ATOM 838 C C . ALA A 1 107 ? 2.813 8.181 -5.766 1.00 71.88 107 ALA A C 1
ATOM 840 O O . ALA A 1 107 ? 1.936 7.527 -6.352 1.00 71.88 107 ALA A O 1
ATOM 841 N N . PRO A 1 108 ? 3.636 9.032 -6.406 1.00 81.06 108 PRO A N 1
ATOM 842 C CA . PRO A 1 108 ? 3.590 9.220 -7.848 1.00 81.06 108 PRO A CA 1
ATOM 843 C C . PRO A 1 108 ? 3.612 7.871 -8.565 1.00 81.06 108 PRO A C 1
ATOM 845 O O . PRO A 1 108 ? 4.257 6.919 -8.106 1.00 81.06 108 PRO A O 1
ATOM 848 N N . ARG A 1 109 ? 2.903 7.754 -9.691 1.00 89.88 109 ARG A N 1
ATOM 849 C CA . ARG A 1 109 ? 2.974 6.532 -10.507 1.00 89.88 109 ARG A CA 1
ATOM 850 C C . ARG A 1 109 ? 4.421 6.304 -10.945 1.00 89.88 109 ARG A C 1
ATOM 852 O O . ARG A 1 109 ? 5.157 7.266 -11.122 1.00 89.88 109 ARG A O 1
ATOM 859 N N . TRP A 1 110 ? 4.825 5.043 -11.063 1.00 93.06 110 TRP A N 1
ATOM 860 C CA . TRP A 1 110 ? 6.133 4.703 -11.621 1.00 93.06 110 TRP A CA 1
ATOM 861 C C . TRP A 1 110 ? 6.169 5.077 -13.096 1.00 93.06 110 TRP A C 1
ATOM 863 O O . TRP A 1 110 ? 5.280 4.662 -13.845 1.00 93.06 110 TR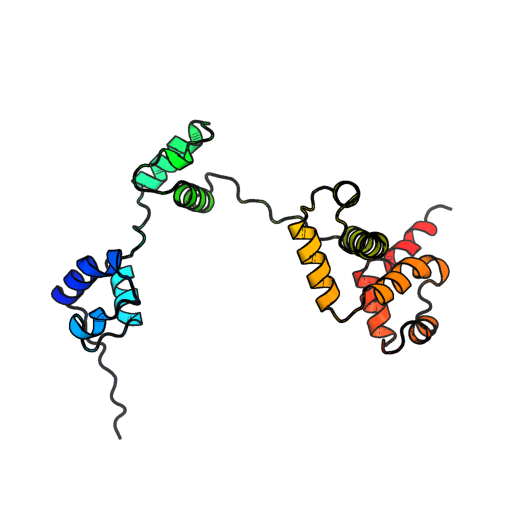P A O 1
ATOM 873 N N . THR A 1 111 ? 7.179 5.834 -13.504 1.00 93.44 111 THR A N 1
ATOM 874 C CA . THR A 1 111 ? 7.405 6.131 -14.916 1.00 93.44 111 THR A CA 1
ATOM 875 C C . THR A 1 111 ? 8.114 4.960 -15.604 1.00 93.44 111 THR A C 1
ATOM 877 O O . THR A 1 111 ? 8.741 4.115 -14.941 1.00 93.44 111 THR A O 1
ATOM 880 N N . PRO A 1 112 ? 8.021 4.863 -16.939 1.00 93.06 112 PRO A N 1
ATOM 881 C CA . PRO A 1 112 ? 8.833 3.922 -17.699 1.00 93.06 112 PRO A CA 1
ATOM 882 C C . PRO A 1 112 ? 10.337 4.133 -17.469 1.00 93.06 112 PRO A C 1
ATOM 884 O O . PRO A 1 112 ? 11.065 3.161 -17.305 1.00 93.06 112 PRO A O 1
ATOM 887 N N . GLU A 1 113 ? 10.793 5.383 -17.362 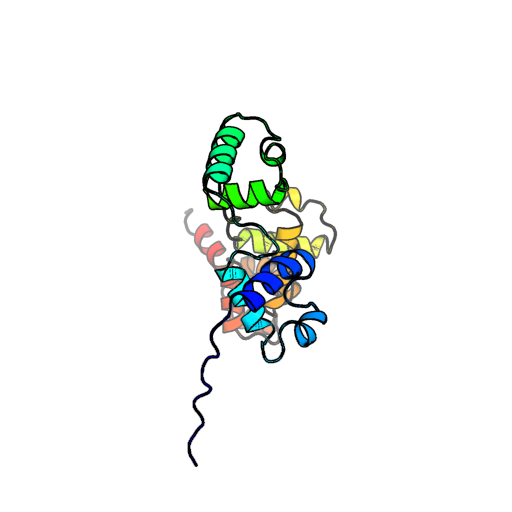1.00 92.62 113 GLU A N 1
ATOM 888 C CA . GLU A 1 113 ? 12.185 5.761 -17.070 1.00 92.62 113 GLU A CA 1
ATOM 889 C C . GLU A 1 113 ? 12.640 5.190 -15.727 1.00 92.62 113 GLU A C 1
ATOM 891 O O . GLU A 1 113 ? 13.632 4.471 -15.673 1.00 92.62 113 GLU A O 1
ATOM 896 N N . GLU A 1 114 ? 11.877 5.435 -14.657 1.00 94.19 114 GLU A N 1
ATOM 897 C CA . GLU A 1 114 ? 12.179 4.898 -13.328 1.00 94.19 114 GLU A CA 1
ATOM 898 C C . GLU A 1 114 ? 12.177 3.363 -13.331 1.00 94.19 114 GLU A C 1
ATOM 900 O O . GLU A 1 114 ? 12.975 2.731 -12.643 1.00 94.19 114 GLU A O 1
ATOM 905 N N . THR A 1 115 ? 11.284 2.752 -14.115 1.00 94.50 115 THR A N 1
ATOM 906 C CA . THR A 1 115 ? 11.216 1.292 -14.260 1.00 94.50 115 THR A CA 1
ATOM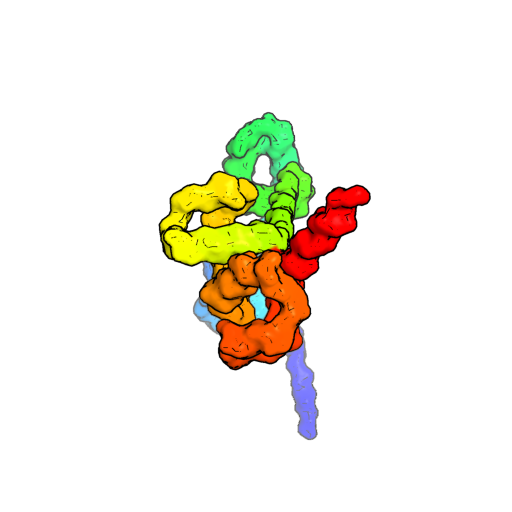 907 C C . THR A 1 115 ? 12.460 0.749 -14.960 1.00 94.50 115 THR A C 1
ATOM 909 O O . THR A 1 115 ? 13.007 -0.255 -14.515 1.00 94.50 115 THR A O 1
ATOM 912 N N . ARG A 1 116 ? 12.949 1.424 -16.006 1.00 93.56 116 ARG A N 1
ATOM 913 C CA . ARG A 1 116 ? 14.198 1.061 -16.687 1.00 93.56 116 ARG A CA 1
ATOM 914 C C . ARG A 1 116 ? 15.402 1.213 -15.769 1.00 93.56 116 ARG A C 1
ATOM 916 O O . ARG A 1 116 ? 16.190 0.280 -15.676 1.00 93.56 116 ARG A O 1
ATOM 923 N N . THR A 1 117 ? 15.512 2.334 -15.057 1.00 92.62 117 THR A N 1
ATOM 924 C CA . THR A 1 117 ? 16.579 2.552 -14.069 1.00 92.62 117 THR A CA 1
ATOM 925 C C . THR A 1 117 ? 16.581 1.447 -13.016 1.00 92.62 117 THR A C 1
ATOM 927 O O . THR A 1 117 ? 17.621 0.862 -12.741 1.00 92.62 117 THR A O 1
ATOM 930 N N . LEU A 1 118 ? 15.408 1.095 -12.483 1.00 92.56 118 LEU A N 1
ATOM 931 C CA . LEU A 1 118 ? 15.249 0.015 -11.510 1.00 92.56 118 LEU A CA 1
ATOM 932 C C . LEU A 1 118 ? 15.719 -1.344 -12.050 1.00 92.56 118 LEU A C 1
ATOM 934 O O . LEU A 1 118 ? 16.400 -2.079 -11.339 1.00 92.56 118 LEU A O 1
ATOM 938 N N . LEU A 1 119 ? 15.377 -1.668 -13.298 1.00 91.88 119 LEU A N 1
ATOM 939 C CA . LEU A 1 119 ? 15.804 -2.914 -13.931 1.00 91.88 119 LEU A CA 1
ATOM 940 C C . LEU A 1 119 ? 17.317 -2.927 -14.151 1.00 91.88 119 LEU A C 1
ATOM 942 O O . LEU A 1 119 ? 17.963 -3.909 -13.798 1.00 91.88 119 LEU A O 1
ATOM 946 N N . VAL A 1 120 ? 17.903 -1.847 -14.670 1.00 90.00 120 VAL A N 1
ATOM 947 C CA . VAL A 1 120 ? 19.360 -1.741 -14.871 1.00 90.00 120 VAL A CA 1
ATOM 948 C C . VAL A 1 120 ? 20.111 -1.887 -13.546 1.00 90.00 120 VAL A C 1
ATOM 950 O O . VAL A 1 120 ? 21.027 -2.698 -13.455 1.00 90.00 120 VAL A O 1
ATOM 953 N N . LEU A 1 121 ? 19.684 -1.182 -1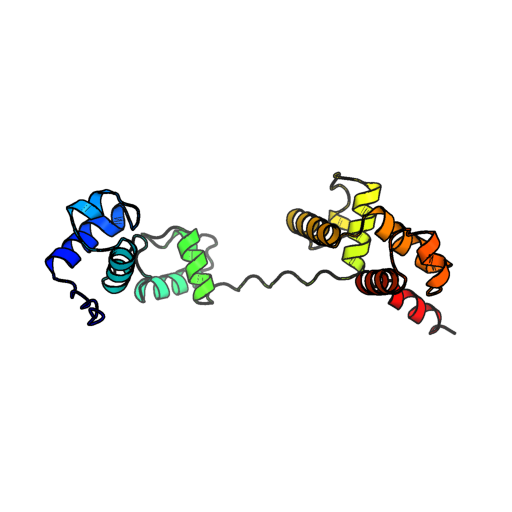2.494 1.00 89.81 121 LEU A N 1
ATOM 954 C CA . LEU A 1 121 ? 20.312 -1.282 -11.174 1.00 89.81 121 LEU A CA 1
ATOM 955 C C . LEU A 1 121 ? 20.212 -2.692 -10.586 1.00 89.81 121 LEU A C 1
ATOM 957 O O . LEU A 1 121 ? 21.183 -3.171 -10.005 1.00 89.81 121 LEU A O 1
ATOM 961 N N . SER A 1 122 ? 19.075 -3.377 -10.771 1.00 88.44 122 SER A N 1
ATOM 962 C CA . SER A 1 122 ? 18.920 -4.766 -10.317 1.00 88.44 122 SER A CA 1
ATOM 963 C C . SER A 1 122 ? 19.882 -5.740 -11.001 1.00 88.44 122 SER A C 1
ATOM 965 O O . SER A 1 122 ? 20.267 -6.722 -10.376 1.00 88.44 122 SER A O 1
ATOM 967 N N . LEU A 1 123 ? 20.324 -5.453 -12.233 1.00 85.44 123 LEU A N 1
ATOM 968 C CA . LEU A 1 123 ? 21.376 -6.236 -12.888 1.00 85.44 123 LEU A CA 1
ATOM 969 C C . LEU A 1 123 ? 22.736 -6.006 -12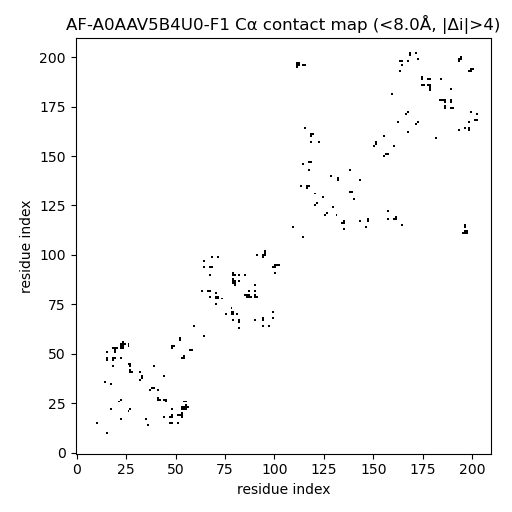.255 1.00 85.44 123 LEU A C 1
ATOM 971 O O . LEU A 1 123 ? 23.457 -6.948 -11.958 1.00 85.44 123 LEU A O 1
ATOM 975 N N . VAL A 1 124 ? 23.091 -4.726 -12.131 1.00 83.69 124 VAL A N 1
ATOM 976 C CA . VAL A 1 124 ? 24.457 -4.296 -11.834 1.00 83.69 124 VAL A CA 1
ATOM 977 C C . VAL A 1 124 ? 24.789 -4.577 -10.377 1.00 83.69 124 VAL A C 1
ATOM 979 O O . VAL A 1 124 ? 25.882 -5.033 -10.064 1.00 83.69 124 VAL A O 1
ATOM 982 N N . HIS A 1 125 ? 23.832 -4.325 -9.486 1.00 81.12 125 HIS A N 1
ATOM 983 C CA . HIS A 1 125 ? 24.039 -4.393 -8.043 1.00 81.12 125 HIS A CA 1
ATOM 984 C C . HIS A 1 125 ? 23.348 -5.599 -7.393 1.00 81.12 125 HIS A C 1
ATOM 986 O O . HIS A 1 125 ? 23.527 -5.837 -6.197 1.00 81.12 125 HIS A O 1
ATOM 992 N N . GLY A 1 126 ? 22.548 -6.372 -8.137 1.00 75.50 126 GLY A N 1
ATOM 993 C CA . GLY A 1 126 ? 21.760 -7.467 -7.574 1.00 75.50 126 GLY A CA 1
ATOM 994 C C . GLY A 1 126 ? 20.825 -6.972 -6.465 1.00 75.50 126 GLY A C 1
ATOM 995 O O . GLY A 1 126 ? 19.965 -6.118 -6.689 1.00 75.50 126 GLY A O 1
ATOM 996 N N . GLN A 1 127 ? 21.000 -7.502 -5.248 1.00 66.94 127 GLN A N 1
ATOM 997 C CA . GLN A 1 127 ? 20.280 -7.046 -4.049 1.00 66.94 127 GLN A CA 1
ATOM 998 C C . GLN A 1 127 ? 21.026 -5.986 -3.225 1.00 66.94 127 GLN A C 1
ATOM 1000 O O . GLN A 1 127 ? 20.530 -5.586 -2.168 1.00 66.94 127 GLN A O 1
ATOM 1005 N N . SER A 1 128 ? 22.186 -5.509 -3.685 1.00 76.06 128 SER A N 1
ATOM 1006 C CA . SER A 1 128 ? 22.819 -4.339 -3.081 1.00 76.06 128 SER A CA 1
ATOM 1007 C C . SER A 1 128 ? 21.989 -3.096 -3.409 1.00 76.06 128 SER A C 1
ATOM 1009 O O . SER A 1 128 ? 21.724 -2.782 -4.569 1.00 76.06 128 SER A O 1
ATOM 1011 N N . TRP A 1 129 ? 21.536 -2.403 -2.362 1.00 80.31 129 TRP A N 1
ATOM 1012 C CA . TRP A 1 129 ? 20.713 -1.188 -2.447 1.00 80.31 129 TRP A CA 1
ATOM 1013 C C . TRP A 1 129 ? 21.551 0.096 -2.545 1.00 80.31 129 TRP A C 1
ATOM 1015 O O . TRP A 1 129 ? 21.011 1.201 -2.448 1.00 80.31 129 TRP A O 1
ATOM 1025 N N . GLU A 1 130 ? 22.858 -0.045 -2.741 1.00 83.06 130 GLU A N 1
ATOM 1026 C CA . GLU A 1 130 ? 23.819 1.048 -2.851 1.00 83.06 130 GLU A CA 1
ATOM 1027 C C . GLU A 1 130 ? 23.593 1.886 -4.121 1.00 83.06 130 GLU A C 1
ATOM 1029 O O . GLU A 1 130 ? 23.310 1.350 -5.188 1.00 83.06 130 GLU A O 1
ATOM 1034 N N . GLY A 1 131 ? 23.625 3.219 -4.011 1.00 82.19 131 GLY A N 1
ATOM 1035 C CA . GLY A 1 131 ? 23.398 4.137 -5.144 1.00 82.19 131 GLY A CA 1
ATOM 1036 C C . GLY A 1 131 ? 21.943 4.253 -5.634 1.00 82.19 131 GLY A C 1
ATOM 1037 O O . GLY A 1 131 ? 21.580 5.215 -6.310 1.00 82.19 131 GLY A O 1
ATOM 1038 N N . TRP A 1 132 ? 21.038 3.355 -5.225 1.00 90.00 132 TRP A N 1
ATOM 1039 C CA . TRP A 1 132 ? 19.623 3.411 -5.628 1.00 90.00 132 TRP A CA 1
ATOM 1040 C C . TRP A 1 132 ? 18.915 4.680 -5.143 1.00 90.00 132 TRP A C 1
ATOM 1042 O O . TRP A 1 132 ? 17.964 5.136 -5.777 1.00 90.00 132 TRP A O 1
ATOM 1052 N N . ALA A 1 133 ? 19.334 5.209 -3.985 1.00 88.75 133 ALA A N 1
ATOM 1053 C CA . ALA A 1 133 ? 18.831 6.455 -3.402 1.00 88.75 133 ALA A CA 1
ATOM 1054 C C . ALA A 1 133 ? 18.938 7.632 -4.370 1.00 88.75 133 ALA A C 1
ATOM 1056 O O . ALA A 1 133 ? 17.956 8.340 -4.586 1.00 88.75 133 ALA A O 1
ATOM 1057 N N . GLU A 1 134 ? 20.116 7.758 -4.964 1.00 90.38 134 GLU A N 1
ATOM 1058 C CA . GLU A 1 134 ? 20.490 8.812 -5.890 1.00 90.38 134 GLU A CA 1
ATOM 1059 C C . GLU A 1 134 ? 19.821 8.623 -7.254 1.00 90.38 134 GLU A C 1
ATOM 1061 O O . GLU A 1 134 ? 19.253 9.561 -7.805 1.00 90.38 134 GLU A O 1
ATOM 1066 N N . ALA A 1 135 ? 19.788 7.387 -7.759 1.00 90.00 135 ALA A N 1
ATOM 1067 C CA . ALA A 1 135 ? 19.207 7.080 -9.065 1.00 90.00 135 ALA A CA 1
ATOM 1068 C C . ALA A 1 135 ? 17.664 7.126 -9.104 1.00 90.00 135 ALA A C 1
ATOM 1070 O O . ALA A 1 135 ? 17.070 7.299 -10.169 1.00 90.00 135 ALA A O 1
ATOM 1071 N N . LEU A 1 136 ? 16.993 6.935 -7.962 1.00 91.12 136 LEU A N 1
ATOM 1072 C CA . LEU A 1 136 ? 15.529 6.938 -7.837 1.00 91.12 136 LEU A CA 1
ATOM 1073 C C . LEU A 1 136 ? 15.088 7.812 -6.650 1.00 91.12 136 LEU A C 1
ATOM 1075 O O . LEU A 1 136 ? 14.594 7.275 -5.640 1.00 91.12 136 LEU A O 1
ATOM 1079 N N . PRO A 1 137 ? 15.251 9.146 -6.747 1.00 88.56 137 PRO A N 1
ATOM 1080 C CA . PRO A 1 137 ? 14.882 10.063 -5.678 1.00 88.56 137 PRO A CA 1
ATOM 1081 C C . PRO A 1 137 ? 13.375 9.986 -5.396 1.00 88.56 137 PRO A C 1
ATOM 1083 O O . PRO A 1 137 ? 12.551 9.787 -6.286 1.00 88.56 137 PRO A O 1
ATOM 1086 N N . GLY A 1 138 ? 12.995 10.078 -4.120 1.00 87.25 138 GLY A N 1
ATOM 1087 C CA . GLY A 1 138 ? 11.591 9.981 -3.693 1.00 87.25 138 GLY A CA 1
ATOM 1088 C C . GLY A 1 138 ? 10.994 8.563 -3.689 1.00 87.25 138 GLY A C 1
ATOM 1089 O O . GLY A 1 138 ? 9.861 8.375 -3.239 1.00 87.25 138 GLY A O 1
ATOM 1090 N N . ARG A 1 139 ? 11.737 7.532 -4.117 1.00 90.94 139 ARG A N 1
ATOM 1091 C CA . ARG A 1 139 ? 11.326 6.121 -4.001 1.00 90.94 139 ARG A CA 1
ATOM 1092 C C . ARG A 1 139 ? 12.012 5.473 -2.807 1.00 90.94 139 ARG A C 1
ATOM 1094 O O . ARG A 1 139 ? 13.188 5.170 -2.870 1.00 90.94 139 ARG A O 1
ATOM 1101 N N . ASN A 1 140 ? 11.300 5.209 -1.716 1.00 89.12 140 ASN A N 1
ATOM 1102 C CA . ASN A 1 140 ? 11.907 4.486 -0.590 1.00 89.12 140 ASN A CA 1
ATOM 1103 C C . ASN A 1 140 ? 12.235 3.010 -0.955 1.00 89.12 140 ASN A C 1
ATOM 1105 O O . ASN A 1 140 ? 11.700 2.488 -1.943 1.00 89.12 140 ASN A O 1
ATOM 1109 N N . PRO A 1 141 ? 13.080 2.308 -0.171 1.00 89.25 141 PRO A N 1
ATOM 1110 C CA . PRO A 1 141 ? 13.480 0.926 -0.464 1.00 89.25 141 PRO A CA 1
ATOM 1111 C C . PRO A 1 141 ? 12.304 -0.042 -0.657 1.00 89.25 141 PRO A C 1
ATOM 1113 O O . PRO A 1 141 ? 12.303 -0.843 -1.592 1.00 89.25 141 PRO A O 1
ATOM 1116 N N . SER A 1 142 ? 11.255 0.070 0.163 1.00 89.25 142 SER A N 1
ATOM 1117 C CA . SER A 1 142 ? 10.054 -0.766 0.043 1.00 89.25 142 SER A CA 1
ATOM 1118 C C . SER A 1 142 ? 9.313 -0.527 -1.275 1.00 89.25 142 SER A C 1
ATOM 1120 O O . SER A 1 142 ? 8.871 -1.475 -1.919 1.00 89.25 142 SER A O 1
ATOM 1122 N N . ALA A 1 143 ? 9.209 0.728 -1.722 1.00 90.88 143 ALA A N 1
ATOM 1123 C CA . ALA A 1 143 ? 8.599 1.065 -3.003 1.00 90.88 143 ALA A CA 1
ATOM 1124 C C . ALA A 1 143 ? 9.373 0.450 -4.179 1.00 90.88 143 ALA A C 1
ATOM 1126 O O . ALA A 1 143 ? 8.746 -0.071 -5.102 1.00 90.88 143 ALA A O 1
ATOM 1127 N N . ARG A 1 144 ? 10.713 0.474 -4.131 1.00 91.88 144 ARG A N 1
ATOM 1128 C CA . ARG A 1 144 ? 11.588 -0.136 -5.148 1.00 91.88 144 ARG A CA 1
ATOM 1129 C C . ARG A 1 144 ? 11.419 -1.656 -5.192 1.00 91.88 144 ARG A C 1
ATOM 1131 O O . ARG A 1 144 ? 11.114 -2.187 -6.255 1.00 91.88 144 ARG A O 1
ATOM 1138 N N . ARG A 1 145 ? 11.498 -2.346 -4.045 1.00 90.19 145 ARG A N 1
ATOM 1139 C CA . ARG A 1 145 ? 11.258 -3.805 -3.963 1.00 90.19 145 ARG A CA 1
ATOM 1140 C C . ARG A 1 145 ? 9.898 -4.196 -4.517 1.00 90.19 145 ARG A C 1
ATOM 1142 O O . ARG A 1 145 ? 9.806 -5.075 -5.368 1.00 90.19 145 ARG A O 1
ATOM 1149 N N . ASN A 1 146 ? 8.850 -3.500 -4.081 1.00 91.81 146 ASN A N 1
ATOM 1150 C CA . ASN A 1 146 ? 7.490 -3.774 -4.533 1.00 91.81 146 ASN A CA 1
ATOM 1151 C C . ASN A 1 146 ? 7.341 -3.550 -6.042 1.00 91.81 146 ASN A C 1
ATOM 1153 O O . ASN A 1 146 ? 6.620 -4.295 -6.704 1.00 91.81 146 ASN A O 1
ATOM 1157 N N . ARG A 1 147 ? 8.013 -2.540 -6.610 1.00 92.94 147 ARG A N 1
ATOM 1158 C CA . ARG A 1 147 ? 8.018 -2.329 -8.060 1.00 92.94 147 ARG A CA 1
ATOM 1159 C C . ARG A 1 147 ? 8.744 -3.456 -8.783 1.00 92.94 147 ARG A C 1
ATOM 1161 O O . ARG A 1 147 ? 8.163 -3.979 -9.727 1.00 92.94 147 ARG A O 1
ATOM 1168 N N . LEU A 1 148 ? 9.939 -3.844 -8.335 1.00 90.50 148 LEU A N 1
ATOM 1169 C CA . LEU A 1 148 ? 10.715 -4.930 -8.940 1.00 90.50 148 LEU A CA 1
ATOM 1170 C C . LEU A 1 148 ? 9.919 -6.239 -8.954 1.00 90.50 148 LEU A C 1
ATOM 1172 O O . LEU A 1 148 ? 9.753 -6.838 -10.011 1.00 90.50 148 LEU A O 1
ATOM 1176 N N . ALA A 1 149 ? 9.319 -6.612 -7.820 1.00 90.31 149 ALA A N 1
ATOM 1177 C CA . ALA A 1 149 ? 8.480 -7.805 -7.713 1.00 90.31 149 ALA A CA 1
ATOM 1178 C C . ALA A 1 149 ? 7.283 -7.772 -8.681 1.00 90.31 149 ALA A C 1
ATOM 1180 O O . ALA A 1 149 ? 6.987 -8.760 -9.347 1.00 90.31 149 ALA A O 1
ATOM 1181 N N . ARG A 1 150 ? 6.620 -6.615 -8.816 1.00 91.19 150 ARG A N 1
ATOM 1182 C CA . ARG A 1 150 ? 5.507 -6.437 -9.767 1.00 91.19 150 ARG A CA 1
ATOM 1183 C C . ARG A 1 150 ? 5.938 -6.470 -11.229 1.00 91.19 150 ARG A C 1
ATOM 1185 O O . ARG A 1 150 ? 5.121 -6.789 -12.084 1.00 91.19 150 ARG A O 1
ATOM 1192 N N . VAL A 1 151 ? 7.167 -6.066 -11.535 1.00 90.44 151 VAL A N 1
ATOM 1193 C CA . VAL A 1 151 ? 7.713 -6.156 -12.893 1.00 90.44 151 VAL A CA 1
ATOM 1194 C C . VAL A 1 151 ? 8.082 -7.607 -13.198 1.00 90.44 151 VAL A C 1
ATOM 1196 O O . VAL A 1 151 ? 7.680 -8.112 -14.242 1.00 90.44 151 VAL A O 1
ATOM 1199 N N . ALA A 1 152 ? 8.724 -8.309 -12.264 1.00 86.69 152 ALA A N 1
ATOM 1200 C CA . ALA A 1 152 ? 9.045 -9.731 -12.394 1.00 86.69 152 ALA A CA 1
ATOM 1201 C C . ALA A 1 152 ? 7.785 -10.608 -12.542 1.00 86.69 152 ALA A C 1
ATOM 1203 O O . ALA A 1 152 ? 7.765 -11.555 -13.323 1.00 86.69 152 ALA A O 1
ATOM 1204 N N . SER A 1 153 ? 6.675 -10.247 -11.885 1.00 90.00 153 SER A N 1
ATOM 1205 C CA . SER A 1 153 ? 5.405 -10.981 -11.998 1.00 90.00 153 SER A CA 1
ATOM 1206 C C . SER A 1 153 ? 4.717 -10.862 -13.366 1.00 90.00 153 SER A C 1
ATOM 1208 O O . SER A 1 153 ? 3.656 -11.443 -13.566 1.00 90.00 153 SER A O 1
ATOM 1210 N N . THR A 1 154 ? 5.264 -10.085 -14.306 1.00 89.88 154 THR A N 1
ATOM 1211 C CA . THR A 1 154 ? 4.734 -9.992 -15.681 1.00 89.88 154 THR A CA 1
ATOM 1212 C C . THR A 1 154 ? 5.183 -11.146 -16.576 1.00 89.88 154 THR A C 1
ATOM 1214 O O . THR A 1 154 ? 4.833 -11.181 -17.754 1.00 89.88 154 THR A O 1
ATOM 1217 N N . GLY A 1 155 ? 5.976 -12.069 -16.028 1.00 90.75 155 GLY A N 1
ATOM 1218 C CA . GLY A 1 155 ? 6.512 -13.213 -16.746 1.00 90.75 155 GLY A CA 1
ATOM 1219 C C . GLY A 1 155 ? 7.694 -12.877 -17.646 1.00 90.75 155 GLY A C 1
ATOM 1220 O O . GLY A 1 155 ? 8.173 -13.792 -18.295 1.00 90.75 155 GLY A O 1
ATOM 1221 N N . TRP A 1 156 ? 8.148 -11.620 -17.696 1.00 93.75 156 TRP A N 1
ATOM 1222 C CA . TRP A 1 156 ? 9.381 -11.186 -18.363 1.00 93.75 156 TRP A CA 1
ATOM 1223 C C . TRP A 1 156 ? 10.560 -11.268 -17.399 1.00 93.75 156 TRP A C 1
ATOM 1225 O O . TRP A 1 156 ? 10.451 -10.803 -16.260 1.00 93.75 156 TRP A O 1
ATOM 1235 N N . SER A 1 157 ? 11.668 -11.846 -17.857 1.00 91.19 157 SER A N 1
ATOM 1236 C CA . SER A 1 157 ? 12.903 -11.899 -17.086 1.00 91.19 157 SER A CA 1
ATOM 1237 C C . SER A 1 157 ? 13.625 -10.552 -17.118 1.00 91.19 157 SER A C 1
ATOM 1239 O O . SER A 1 157 ? 13.421 -9.715 -18.003 1.00 91.19 157 SER A O 1
ATOM 1241 N N . VAL A 1 158 ? 14.484 -10.347 -16.124 1.00 87.38 158 VAL A N 1
ATOM 1242 C CA . VAL A 1 158 ? 15.306 -9.142 -16.008 1.00 87.38 158 VAL A CA 1
ATOM 1243 C C . VAL A 1 158 ? 16.268 -9.034 -17.203 1.00 87.38 158 VAL A C 1
ATOM 1245 O O . VAL A 1 158 ? 16.439 -7.957 -17.766 1.00 87.38 158 VAL A O 1
ATOM 1248 N N . GLU A 1 159 ? 16.801 -10.162 -17.668 1.00 88.75 159 GLU A N 1
ATOM 1249 C CA . GLU A 1 159 ? 17.700 -10.270 -18.820 1.00 88.75 159 GLU A CA 1
ATOM 1250 C C . GLU A 1 159 ? 16.990 -9.929 -20.140 1.00 88.75 159 GLU A C 1
ATOM 1252 O O . GLU A 1 159 ? 17.550 -9.228 -20.987 1.00 88.75 159 GLU A O 1
ATOM 1257 N N . GLU A 1 160 ? 15.743 -10.381 -20.319 1.00 93.44 160 GLU A N 1
ATOM 1258 C CA . GLU A 1 160 ? 14.932 -10.022 -21.488 1.00 93.44 160 GLU A CA 1
ATOM 1259 C C . GLU A 1 160 ? 14.661 -8.511 -21.531 1.00 93.44 160 GLU A C 1
ATOM 1261 O O . GLU A 1 160 ? 14.773 -7.878 -22.587 1.00 93.44 160 GLU A O 1
ATOM 1266 N N . ASP A 1 161 ? 14.354 -7.916 -20.374 1.00 93.88 161 ASP A N 1
ATOM 1267 C CA . ASP A 1 161 ? 14.186 -6.471 -20.246 1.00 93.88 161 ASP A CA 1
ATOM 1268 C C . ASP A 1 161 ? 15.477 -5.716 -20.569 1.00 93.88 161 ASP A C 1
ATOM 1270 O O . ASP A 1 161 ? 15.434 -4.698 -21.263 1.00 93.88 161 ASP A O 1
ATOM 1274 N N . HIS A 1 162 ? 16.639 -6.197 -20.123 1.00 90.50 162 HIS A N 1
ATOM 1275 C CA . HIS A 1 162 ? 17.917 -5.564 -20.462 1.00 90.50 162 HIS A CA 1
ATOM 1276 C C . HIS A 1 162 ? 18.260 -5.667 -21.928 1.00 90.50 162 HIS A C 1
ATOM 1278 O O . HIS A 1 162 ? 18.736 -4.683 -22.491 1.00 90.50 162 HIS A O 1
ATOM 1284 N N . CYS A 1 163 ? 17.986 -6.809 -22.560 1.00 91.69 163 CYS A N 1
ATOM 1285 C CA . CYS A 1 163 ? 18.159 -6.962 -23.997 1.00 91.69 163 CYS A CA 1
ATOM 1286 C C . CYS A 1 163 ? 17.401 -5.851 -24.743 1.00 91.69 163 CYS A C 1
ATOM 1288 O O . CYS A 1 163 ? 17.966 -5.174 -25.607 1.00 91.69 163 CYS A O 1
ATOM 1290 N N . LEU A 1 164 ? 16.150 -5.593 -24.345 1.00 92.75 164 LEU A N 1
ATOM 1291 C CA . LEU A 1 164 ? 15.345 -4.502 -24.892 1.00 92.75 164 LEU A CA 1
ATOM 1292 C C . LEU A 1 164 ? 15.938 -3.125 -24.566 1.00 92.75 164 LEU A C 1
ATO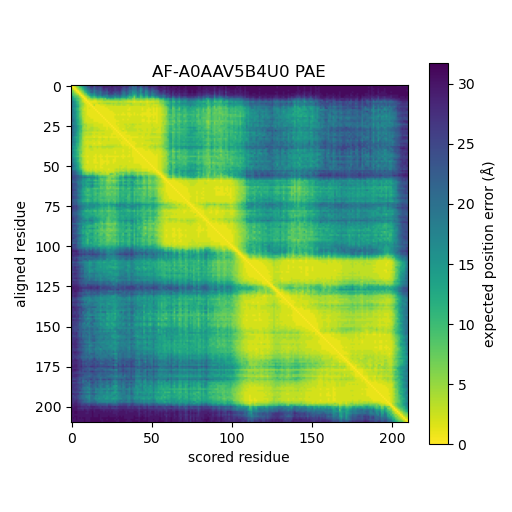M 1294 O O . LEU A 1 164 ? 16.116 -2.309 -25.467 1.00 92.75 164 LEU A O 1
ATOM 1298 N N . ILE A 1 165 ? 16.265 -2.856 -23.301 1.00 91.62 165 ILE A N 1
ATOM 1299 C CA . ILE A 1 165 ? 16.761 -1.547 -22.851 1.00 91.62 165 ILE A CA 1
ATOM 1300 C C . ILE A 1 165 ? 18.079 -1.171 -23.544 1.00 91.62 165 ILE A C 1
ATOM 1302 O O . ILE A 1 165 ? 18.223 -0.032 -23.990 1.00 91.62 165 ILE A O 1
ATOM 1306 N N . LEU A 1 166 ? 19.023 -2.108 -23.653 1.00 89.19 166 LEU A N 1
ATOM 1307 C CA . LEU A 1 166 ? 20.368 -1.856 -24.174 1.00 89.19 166 LEU A CA 1
ATOM 1308 C C . LEU A 1 166 ? 20.408 -1.804 -25.703 1.00 89.19 166 LEU A C 1
ATOM 1310 O O . LEU A 1 166 ? 21.076 -0.944 -26.276 1.00 89.19 166 LEU A O 1
ATOM 1314 N N . HIS A 1 167 ? 19.694 -2.702 -26.385 1.00 89.69 167 HIS A N 1
ATOM 1315 C CA . HIS A 1 167 ? 19.847 -2.862 -27.834 1.00 89.69 167 HIS A CA 1
ATOM 1316 C C . HIS A 1 167 ? 18.801 -2.113 -28.662 1.00 89.69 167 HIS A C 1
ATOM 1318 O O . HIS A 1 167 ? 18.969 -1.959 -29.872 1.00 89.69 167 HIS A O 1
ATOM 1324 N N . TYR A 1 168 ? 17.738 -1.577 -28.052 1.00 89.88 168 TYR A N 1
ATOM 1325 C CA . TYR A 1 168 ? 16.726 -0.842 -28.814 1.00 89.88 168 TYR A CA 1
ATOM 1326 C C . TYR A 1 168 ? 17.272 0.420 -29.481 1.00 89.88 168 TYR A C 1
ATOM 1328 O O . TYR A 1 168 ? 16.876 0.735 -30.602 1.00 89.88 168 TYR A O 1
ATOM 1336 N N . GLY A 1 169 ? 18.237 1.097 -28.853 1.00 86.50 169 GLY A N 1
ATOM 1337 C CA . GLY A 1 169 ? 18.889 2.268 -29.443 1.00 86.50 169 GLY A CA 1
ATOM 1338 C C . GLY A 1 169 ? 19.641 1.973 -30.746 1.00 86.50 169 GLY A C 1
ATOM 1339 O O . GLY A 1 169 ? 19.716 2.846 -31.606 1.00 86.50 169 GLY A O 1
ATOM 1340 N N . THR A 1 170 ? 20.166 0.756 -30.915 1.00 86.69 170 THR A N 1
ATOM 1341 C CA . THR A 1 170 ? 20.936 0.355 -32.103 1.00 86.69 170 THR A CA 1
ATOM 1342 C C . THR A 1 170 ? 20.080 -0.379 -33.131 1.00 86.69 170 THR A C 1
ATOM 1344 O O . THR A 1 170 ? 20.265 -0.210 -34.336 1.00 86.69 170 THR A O 1
ATOM 1347 N N . TRP A 1 171 ? 19.126 -1.202 -32.694 1.00 86.62 171 TRP A N 1
ATOM 1348 C CA . TRP A 1 171 ? 18.317 -2.014 -33.607 1.00 86.62 171 TRP A CA 1
ATOM 1349 C C . TRP A 1 171 ? 17.021 -1.337 -34.036 1.00 86.62 171 TRP A C 1
ATOM 1351 O O . TRP A 1 171 ? 16.535 -1.608 -35.139 1.00 86.62 171 TRP A O 1
ATOM 1361 N N . GLY A 1 172 ? 16.492 -0.435 -33.211 1.00 86.19 172 GLY A N 1
ATOM 1362 C CA . GLY A 1 172 ? 15.229 0.242 -33.459 1.00 86.19 172 GLY A CA 1
ATOM 1363 C C . GLY A 1 172 ? 14.034 -0.723 -33.539 1.00 86.19 172 GLY A C 1
ATOM 1364 O O . GLY A 1 172 ? 14.117 -1.877 -33.101 1.00 86.19 172 GLY A O 1
ATOM 1365 N N . PRO A 1 173 ? 12.908 -0.283 -34.131 1.00 87.38 173 PRO A N 1
ATOM 1366 C CA . PRO A 1 173 ? 11.649 -1.033 -34.159 1.00 87.38 173 PRO A CA 1
ATOM 1367 C C . PRO A 1 173 ? 11.620 -2.176 -35.197 1.00 87.38 173 PRO A C 1
ATOM 1369 O O . PRO A 1 173 ? 10.572 -2.487 -35.756 1.00 87.38 173 PRO A O 1
ATOM 1372 N N . ARG A 1 174 ? 12.760 -2.815 -35.491 1.00 87.50 174 ARG A N 1
ATOM 1373 C CA . ARG A 1 174 ? 12.859 -3.949 -36.431 1.00 87.50 174 ARG A CA 1
ATOM 1374 C C . ARG A 1 174 ? 12.494 -5.270 -35.750 1.00 87.50 174 ARG A C 1
ATOM 1376 O O . ARG A 1 174 ? 13.347 -6.131 -35.545 1.00 87.50 174 ARG A O 1
ATOM 1383 N N . TRP A 1 175 ? 11.228 -5.401 -35.358 1.00 84.19 175 TRP A N 1
ATOM 1384 C CA . TRP A 1 175 ? 10.714 -6.458 -34.475 1.00 84.19 175 TRP A CA 1
ATOM 1385 C C . TRP A 1 175 ? 10.958 -7.894 -34.954 1.00 84.19 175 TRP A C 1
ATOM 1387 O O . TRP A 1 175 ? 11.227 -8.766 -34.129 1.00 84.19 175 TRP A O 1
ATOM 1397 N N . THR A 1 176 ? 10.989 -8.127 -36.266 1.00 81.44 176 THR A N 1
ATOM 1398 C CA . THR A 1 176 ? 11.292 -9.441 -36.857 1.00 81.44 176 THR A CA 1
ATOM 1399 C C . THR A 1 176 ? 12.650 -10.001 -36.415 1.00 81.44 176 THR A C 1
ATOM 1401 O O . THR A 1 176 ? 12.807 -11.209 -36.245 1.00 81.44 176 THR A O 1
ATOM 1404 N N . GLY A 1 177 ? 13.640 -9.135 -36.169 1.00 84.12 177 GLY A N 1
ATOM 1405 C CA . GLY A 1 177 ? 14.960 -9.535 -35.674 1.00 84.12 177 GLY A CA 1
ATOM 1406 C C . GLY A 1 177 ? 15.008 -9.818 -34.169 1.00 84.12 177 GLY A C 1
ATOM 1407 O O . GLY A 1 177 ? 15.911 -10.520 -33.712 1.00 84.12 177 GLY A O 1
ATOM 1408 N N . TRP A 1 178 ? 14.045 -9.305 -33.400 1.00 88.88 178 TRP A N 1
ATOM 1409 C CA . TRP A 1 178 ? 14.026 -9.432 -31.941 1.00 88.88 178 TRP A CA 1
ATOM 1410 C C . TRP A 1 178 ? 13.602 -10.822 -31.472 1.00 88.88 178 TRP A C 1
ATOM 1412 O O . TRP A 1 178 ? 14.181 -11.331 -30.516 1.00 88.88 178 TRP A O 1
ATOM 1422 N N . ALA A 1 179 ? 12.666 -11.474 -32.167 1.00 84.25 179 ALA A N 1
ATOM 1423 C CA . ALA A 1 179 ? 12.194 -12.816 -31.806 1.00 84.25 179 ALA A CA 1
ATOM 1424 C C . ALA A 1 179 ? 13.318 -13.874 -31.805 1.00 84.25 179 ALA A C 1
ATOM 1426 O O . ALA A 1 179 ? 13.286 -14.816 -31.022 1.00 84.25 179 ALA A O 1
ATOM 1427 N N . LYS A 1 180 ? 14.361 -13.688 -32.629 1.00 85.88 180 LYS A N 1
ATOM 1428 C CA . LYS A 1 180 ? 15.555 -14.557 -32.635 1.00 85.88 180 LYS A CA 1
ATOM 1429 C C . LYS A 1 180 ? 16.412 -14.423 -31.372 1.00 85.88 180 LYS A C 1
ATOM 1431 O O . LYS A 1 180 ? 17.185 -15.319 -31.065 1.00 85.88 180 LYS A O 1
ATOM 1436 N N . ARG A 1 181 ? 16.324 -13.284 -30.684 1.00 84.38 181 ARG A N 1
ATOM 1437 C CA . ARG A 1 181 ? 17.154 -12.927 -29.520 1.00 84.38 181 ARG A CA 1
ATOM 1438 C C . ARG A 1 181 ? 16.396 -13.029 -28.202 1.00 84.38 181 ARG A C 1
ATOM 1440 O O . ARG A 1 181 ? 17.016 -13.105 -27.152 1.00 84.38 181 ARG A O 1
ATOM 1447 N N . LEU A 1 182 ? 15.070 -13.051 -28.283 1.00 91.56 182 LEU A N 1
ATOM 1448 C CA . LEU A 1 182 ? 14.146 -13.296 -27.185 1.00 91.56 182 LEU A CA 1
ATOM 1449 C C . LEU A 1 182 ? 13.335 -14.559 -27.517 1.00 91.56 182 LEU A C 1
ATOM 1451 O O . LEU A 1 182 ? 12.149 -14.456 -27.852 1.00 91.56 182 LEU A O 1
ATOM 1455 N N . PRO A 1 183 ? 13.978 -15.745 -27.519 1.00 87.19 183 PRO A N 1
ATOM 1456 C CA . PRO A 1 183 ? 13.298 -16.989 -27.856 1.00 87.19 183 PRO A CA 1
ATOM 1457 C C . PRO A 1 183 ? 12.124 -17.224 -26.898 1.00 87.19 183 PRO A C 1
ATOM 1459 O O . PRO A 1 183 ? 12.224 -16.986 -25.699 1.00 87.19 183 PRO A O 1
ATOM 1462 N N . GLY A 1 184 ? 10.988 -17.667 -27.437 1.00 89.25 184 GLY A N 1
ATOM 1463 C CA . GLY A 1 184 ? 9.754 -17.845 -26.660 1.00 89.25 184 GLY A CA 1
ATOM 1464 C C . GLY A 1 184 ? 8.892 -16.583 -26.524 1.00 89.25 184 GLY A C 1
ATOM 1465 O O . GLY A 1 184 ? 7.800 -16.654 -25.960 1.00 89.25 184 GLY A O 1
ATOM 1466 N N . ARG A 1 185 ? 9.312 -15.440 -27.086 1.00 93.38 185 ARG A N 1
ATOM 1467 C CA . ARG A 1 185 ? 8.487 -14.224 -27.174 1.00 93.38 185 ARG A CA 1
ATOM 1468 C C . ARG A 1 185 ? 8.000 -13.981 -28.596 1.00 93.38 185 ARG A C 1
ATOM 1470 O O . ARG A 1 185 ? 8.775 -13.994 -29.548 1.00 93.38 185 ARG A O 1
ATOM 1477 N N . SER A 1 186 ? 6.706 -13.701 -28.739 1.00 91.62 186 SER A N 1
ATOM 1478 C CA . SER A 1 186 ? 6.147 -13.231 -30.009 1.00 91.62 186 SER A CA 1
ATOM 1479 C C . SER A 1 186 ? 6.505 -11.764 -30.252 1.00 91.62 186 SER A C 1
ATOM 1481 O O . SER A 1 186 ? 6.645 -10.984 -29.309 1.00 91.62 186 SER A O 1
ATOM 1483 N N . GLU A 1 187 ? 6.582 -11.358 -31.520 1.00 90.31 187 GLU A N 1
ATOM 1484 C CA . GLU A 1 187 ? 6.789 -9.957 -31.912 1.00 90.31 187 GLU A CA 1
ATOM 1485 C C . GLU A 1 187 ? 5.791 -9.010 -31.222 1.00 90.31 187 GLU A C 1
ATOM 1487 O O . GLU A 1 187 ? 6.177 -7.969 -30.686 1.00 90.31 187 GLU A O 1
ATOM 1492 N N . THR A 1 188 ? 4.517 -9.400 -31.157 1.00 90.94 188 THR A N 1
ATOM 1493 C CA . THR A 1 188 ? 3.471 -8.631 -30.473 1.00 90.94 188 THR A CA 1
ATOM 1494 C C . THR A 1 188 ? 3.779 -8.448 -28.985 1.00 90.94 188 THR A C 1
ATOM 1496 O O . THR A 1 188 ? 3.630 -7.344 -28.459 1.00 90.94 188 THR A O 1
ATOM 1499 N N . SER A 1 189 ? 4.249 -9.505 -28.312 1.00 93.62 189 SER A N 1
ATOM 1500 C CA . SER A 1 189 ? 4.641 -9.462 -26.898 1.00 93.62 189 SER A CA 1
ATOM 1501 C C . SER A 1 189 ? 5.849 -8.546 -26.681 1.00 93.62 189 SER A C 1
ATOM 1503 O O . SER A 1 189 ? 5.825 -7.686 -25.800 1.00 93.62 189 SER A O 1
ATOM 1505 N N . ILE A 1 190 ? 6.865 -8.659 -27.542 1.00 93.88 190 ILE A N 1
ATOM 1506 C CA . ILE A 1 190 ? 8.081 -7.835 -27.513 1.00 93.88 190 ILE A CA 1
ATOM 1507 C C . ILE A 1 190 ? 7.740 -6.355 -27.683 1.00 93.88 190 ILE A C 1
ATOM 1509 O O . ILE A 1 190 ? 8.174 -5.516 -26.892 1.00 93.88 190 ILE A O 1
ATOM 1513 N N . ARG A 1 191 ? 6.911 -6.021 -28.675 1.00 91.62 191 ARG A N 1
ATOM 1514 C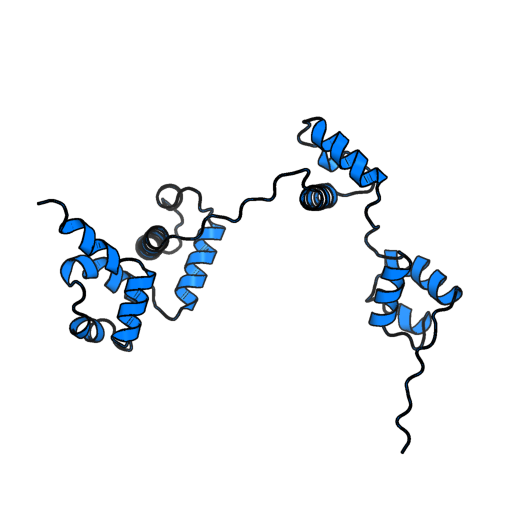 CA . ARG A 1 191 ? 6.474 -4.644 -28.925 1.00 91.62 191 ARG A CA 1
ATOM 1515 C C . ARG A 1 191 ? 5.693 -4.074 -27.742 1.00 91.62 191 ARG A C 1
ATOM 1517 O O . ARG A 1 191 ? 5.920 -2.926 -27.356 1.00 91.62 191 ARG A O 1
ATOM 1524 N N . ALA A 1 192 ? 4.789 -4.861 -27.157 1.00 92.38 192 ALA A N 1
ATOM 1525 C CA . ALA A 1 192 ? 4.038 -4.453 -25.973 1.00 92.38 192 ALA A CA 1
ATOM 1526 C C . ALA A 1 192 ? 4.971 -4.202 -24.779 1.00 92.38 192 ALA A C 1
ATOM 1528 O O . ALA A 1 192 ? 4.812 -3.206 -24.069 1.00 92.38 192 ALA A O 1
ATOM 1529 N N . ARG A 1 193 ? 5.992 -5.049 -24.594 1.00 94.75 193 ARG A N 1
ATOM 1530 C CA . ARG A 1 193 ? 6.987 -4.866 -23.536 1.00 94.75 193 ARG A CA 1
ATOM 1531 C C . ARG A 1 193 ? 7.846 -3.625 -23.751 1.00 94.75 193 ARG A C 1
ATOM 1533 O O . ARG A 1 193 ? 8.021 -2.839 -22.825 1.00 94.75 193 ARG A O 1
ATOM 1540 N N . ALA A 1 194 ? 8.308 -3.392 -24.975 1.00 92.88 194 ALA A N 1
ATOM 1541 C CA . ALA A 1 194 ? 9.049 -2.189 -25.334 1.00 92.88 194 ALA A CA 1
ATOM 1542 C C . ALA A 1 194 ? 8.221 -0.907 -25.097 1.00 92.88 194 ALA A C 1
ATOM 1544 O O . ALA A 1 194 ? 8.737 0.096 -24.600 1.00 92.88 194 ALA A O 1
ATOM 1545 N N . ALA A 1 195 ? 6.914 -0.942 -25.376 1.00 91.38 195 ALA A N 1
ATOM 1546 C CA . ALA A 1 195 ? 6.013 0.160 -25.046 1.00 91.38 195 ALA A CA 1
ATOM 1547 C C . ALA A 1 195 ? 5.870 0.360 -23.524 1.00 91.38 195 ALA A C 1
ATOM 1549 O O . ALA A 1 195 ? 5.963 1.492 -23.054 1.00 91.38 195 ALA A O 1
ATOM 1550 N N . PHE A 1 196 ? 5.725 -0.720 -22.746 1.00 92.38 196 PHE A N 1
ATOM 1551 C CA . PHE A 1 196 ? 5.685 -0.673 -21.276 1.00 92.38 196 PHE A CA 1
ATOM 1552 C C . PHE A 1 196 ? 6.954 -0.055 -20.665 1.00 92.38 196 PHE A C 1
ATOM 1554 O O . PHE A 1 196 ? 6.867 0.739 -19.729 1.00 92.38 196 PHE A O 1
ATOM 1561 N N . LEU A 1 197 ? 8.124 -0.380 -21.221 1.00 93.06 197 LEU A N 1
ATOM 1562 C CA . LEU A 1 197 ? 9.414 0.189 -20.817 1.00 93.06 197 LEU A CA 1
ATOM 1563 C C . LEU A 1 197 ? 9.641 1.611 -21.360 1.00 93.06 197 LEU A C 1
ATOM 1565 O O . LEU A 1 197 ? 10.630 2.254 -21.014 1.00 93.06 197 LEU A O 1
ATOM 1569 N N . GLY A 1 198 ? 8.749 2.125 -22.211 1.00 91.00 198 GLY A N 1
ATOM 1570 C CA . GLY A 1 198 ? 8.843 3.467 -22.787 1.00 91.00 198 GLY A CA 1
ATOM 1571 C C . GLY A 1 198 ? 9.973 3.644 -23.808 1.00 91.00 198 GLY A C 1
ATOM 1572 O O . GLY A 1 198 ? 10.192 4.757 -24.284 1.00 91.00 198 GLY A O 1
ATOM 1573 N N . ILE A 1 199 ? 10.677 2.574 -24.198 1.00 88.25 199 ILE A N 1
ATOM 1574 C CA . ILE A 1 199 ? 11.827 2.666 -25.115 1.00 88.25 199 ILE A CA 1
ATOM 1575 C C . ILE A 1 199 ? 11.415 3.043 -26.542 1.00 88.25 199 ILE A C 1
ATOM 1577 O O . ILE A 1 199 ? 12.164 3.721 -27.244 1.00 88.25 199 ILE A O 1
ATOM 1581 N N . CYS A 1 200 ? 10.180 2.729 -26.946 1.00 78.94 200 CYS A N 1
ATOM 1582 C CA . CYS A 1 200 ? 9.630 3.103 -28.252 1.00 78.94 200 CYS A CA 1
ATOM 1583 C C . CYS A 1 200 ? 9.577 4.626 -28.490 1.00 78.94 200 CYS A C 1
ATOM 1585 O O . CYS A 1 200 ? 9.598 5.067 -29.638 1.00 78.94 200 CYS A O 1
ATOM 1587 N N . HIS A 1 201 ? 9.531 5.436 -27.427 1.00 66.31 201 HIS A N 1
ATOM 1588 C CA . HIS A 1 201 ? 9.452 6.899 -27.515 1.00 66.31 201 HIS A CA 1
ATOM 1589 C C . HIS A 1 201 ? 10.822 7.585 -27.631 1.00 66.31 201 HIS A C 1
ATOM 1591 O O . HIS A 1 201 ? 10.886 8.762 -27.985 1.00 66.31 201 HIS A O 1
ATOM 1597 N N . ILE A 1 202 ? 11.917 6.855 -27.394 1.00 58.69 202 ILE A N 1
ATOM 1598 C CA . ILE A 1 202 ? 13.287 7.393 -27.396 1.00 58.69 202 ILE A CA 1
ATOM 1599 C C . ILE A 1 202 ? 13.711 7.850 -28.805 1.00 58.69 202 ILE A C 1
ATOM 1601 O O . ILE A 1 202 ? 14.428 8.837 -28.954 1.00 58.69 202 ILE A O 1
ATOM 1605 N N . VAL A 1 203 ? 13.215 7.191 -29.857 1.00 52.53 203 VAL A N 1
ATOM 1606 C CA . VAL A 1 203 ? 13.650 7.431 -31.248 1.00 52.53 203 VAL A CA 1
ATOM 1607 C C . VAL A 1 203 ? 13.002 8.677 -31.872 1.00 52.53 203 VAL A C 1
ATOM 1609 O O . VAL A 1 203 ? 13.572 9.268 -32.783 1.00 52.53 203 VAL A O 1
ATOM 1612 N N . ARG A 1 204 ? 11.864 9.163 -31.351 1.00 49.09 204 ARG A N 1
ATOM 1613 C CA . ARG A 1 204 ? 11.198 10.366 -31.893 1.00 49.09 204 ARG A CA 1
ATOM 1614 C C . ARG A 1 204 ? 11.922 11.680 -31.579 1.00 49.09 204 ARG A C 1
ATOM 1616 O O . ARG A 1 204 ? 11.731 12.646 -32.305 1.00 49.09 204 ARG A O 1
ATOM 1623 N N . ARG A 1 205 ? 12.761 11.739 -30.537 1.00 48.81 205 ARG A N 1
ATOM 1624 C CA . ARG A 1 205 ? 13.469 12.978 -30.150 1.00 48.81 205 ARG A CA 1
ATOM 1625 C C . ARG A 1 205 ? 14.752 13.247 -30.938 1.00 48.81 205 ARG A C 1
ATOM 1627 O O . ARG A 1 205 ? 15.158 14.397 -31.013 1.00 48.81 205 ARG A O 1
ATOM 1634 N N . LYS A 1 206 ? 15.368 12.235 -31.559 1.00 45.38 206 LYS A N 1
ATOM 1635 C CA . LYS A 1 206 ? 16.576 12.431 -32.384 1.00 45.38 206 LYS A CA 1
ATOM 1636 C C . LYS A 1 206 ? 16.298 13.000 -33.784 1.00 45.38 206 LYS A C 1
ATOM 1638 O O . LYS A 1 206 ? 17.247 13.341 -34.470 1.00 45.38 206 LYS A O 1
ATOM 1643 N N . GLY A 1 207 ? 15.033 13.113 -34.199 1.00 40.47 207 GLY A N 1
ATOM 1644 C CA . GLY A 1 207 ? 14.641 13.655 -35.509 1.00 40.47 207 GLY A CA 1
ATOM 1645 C C . GLY A 1 207 ? 14.067 15.077 -35.489 1.00 40.47 207 GLY A C 1
ATOM 1646 O O . GLY A 1 207 ? 13.571 15.518 -36.514 1.00 40.47 207 GLY A O 1
ATOM 1647 N N . ALA A 1 208 ? 14.078 15.768 -34.343 1.00 41.94 208 ALA A N 1
ATOM 1648 C CA . ALA A 1 208 ? 13.517 17.120 -34.193 1.00 41.94 208 ALA A CA 1
ATOM 1649 C C . ALA A 1 208 ? 14.587 18.204 -33.941 1.00 41.94 208 ALA A C 1
ATOM 1651 O O . ALA A 1 208 ? 14.253 19.327 -33.579 1.00 41.94 208 ALA A O 1
ATOM 1652 N N . ALA A 1 209 ? 15.864 17.855 -34.104 1.00 43.50 209 ALA A N 1
ATOM 1653 C CA . ALA A 1 209 ? 16.983 18.788 -34.105 1.00 43.50 209 ALA A CA 1
ATOM 1654 C C . ALA A 1 209 ? 17.747 18.602 -35.422 1.00 43.50 209 ALA A C 1
ATOM 1656 O O . ALA A 1 209 ? 18.727 17.860 -35.479 1.00 43.50 209 ALA A O 1
ATOM 1657 N N . ALA A 1 210 ? 17.211 19.200 -36.480 1.00 37.50 210 ALA A N 1
ATOM 1658 C CA . ALA A 1 210 ? 17.878 19.487 -37.742 1.00 37.50 210 ALA A CA 1
ATOM 1659 C C . ALA A 1 210 ? 17.296 20.801 -38.267 1.00 37.50 210 ALA A C 1
ATOM 1661 O O . ALA A 1 210 ? 16.053 20.939 -38.182 1.00 37.50 210 ALA A O 1
#

Solvent-accessible surface area (backbone atoms only — not comparable to full-atom values): 12875 Å² total; per-residue (Å²): 133,83,82,76,76,78,74,80,78,77,88,52,73,67,60,51,49,54,34,50,67,45,23,44,76,62,40,64,86,39,80,65,45,60,80,77,41,66,94,59,52,53,67,55,50,44,52,47,23,56,75,75,62,23,36,68,66,74,79,87,46,74,66,54,59,49,48,52,50,56,36,61,68,67,71,51,93,61,33,42,64,70,46,83,100,50,53,41,68,56,41,50,53,48,33,44,74,71,60,77,39,82,71,80,74,78,75,78,80,85,47,30,65,59,50,47,53,52,53,54,46,41,67,78,44,51,89,56,71,75,69,47,60,76,78,38,69,96,52,52,72,67,57,50,53,55,48,51,54,60,51,50,71,69,78,52,53,72,68,61,51,45,53,50,68,68,43,37,84,79,61,53,92,53,48,85,65,45,36,79,77,40,75,96,44,51,53,70,56,51,52,52,50,39,52,64,48,43,58,71,63,62,67,65,64,72,76,74,77,126

InterPro domains:
  IPR001005 SANT/Myb domain [SM00717] (7-55)
  IPR001005 SANT/Myb domain [SM00717] (56-101)
  IPR001005 SANT/Myb domain [SM00717] (106-154)
  IPR001005 SANT/Myb domain [SM00717] (156-200)
  IPR001005 SANT/Myb domain [cd00167] (59-98)
  IPR009057 Homedomain-like superfamily [SSF46689] (106-193)
  IPR050560 Transcription factors Myb-like [PTHR45614] (59-148)